Protein AF-A0A7X4DQF6-F1 (afdb_monomer)

Radius of gyration: 28.12 Å; Cα contacts (8 Å, |Δi|>4): 78; chains: 1; bounding box: 49×89×74 Å

Sequence (189 aa):
MTLHSPGHSRGHLVRCWVPDRGKLHDGRAREAFGLPCHFRNAIYMELMAEGGAGTAGIVELVRAWNLPAALCGAIDGLTELAFLQWLMAALATLLLATWFITSSDSGTLVITTMLSIGNDSPPQRFRIVWGLGEAFVAGVLLLAGGLTALQTASIAAALPISVIMLFMTYGLLKSLSEDNACVPAKAAA

Foldseek 3Di:
DDDDDDDDPDDPPPPPPDPDPVCLPPPVVVPPPPDPLQPQFLQNCQCNPPVHRNPLCLVVCVVVVVVLVSVLSRLVSNDVDPVVSVVVSVVVVVVVVVVVVVVLLVVLQVVQCVVVVNDNCRPVVSSVVVSVVVVVVVVVQCVPPRPVSVVVVVVVVVVVVVVVVVVVVVVVVVVVVVVVVPDPPDDDD

Structure (mmCIF, N/CA/C/O backbone):
data_AF-A0A7X4DQF6-F1
#
_entry.id   AF-A0A7X4DQF6-F1
#
loop_
_atom_site.group_PDB
_atom_site.id
_atom_site.type_symbol
_atom_site.label_atom_id
_atom_site.label_alt_id
_atom_site.label_comp_id
_atom_site.label_asym_id
_atom_site.label_entity_id
_atom_site.label_seq_id
_atom_site.pdbx_PDB_ins_code
_atom_site.Cartn_x
_atom_site.Cartn_y
_atom_site.Cartn_z
_atom_site.occupancy
_atom_site.B_iso_or_equiv
_atom_site.auth_seq_id
_atom_site.auth_comp_id
_atom_site.auth_asym_id
_atom_site.auth_atom_id
_atom_site.pdbx_PDB_model_num
ATOM 1 N N . MET A 1 1 ? 28.108 68.262 -7.697 1.00 32.50 1 MET A N 1
ATOM 2 C CA . MET A 1 1 ? 27.427 68.783 -6.492 1.00 32.50 1 MET A CA 1
ATOM 3 C C . MET A 1 1 ? 26.065 68.117 -6.424 1.00 32.50 1 MET A C 1
ATOM 5 O O . MET A 1 1 ? 25.279 68.308 -7.335 1.00 32.50 1 MET A O 1
ATOM 9 N N . THR A 1 2 ? 25.964 67.071 -5.595 1.00 30.48 2 THR A N 1
ATOM 10 C CA . THR A 1 2 ? 25.111 66.980 -4.378 1.00 30.48 2 THR A CA 1
ATOM 11 C C . THR A 1 2 ? 23.737 66.384 -4.704 1.00 30.48 2 THR A C 1
ATOM 13 O O . THR A 1 2 ? 23.108 66.859 -5.631 1.00 30.48 2 THR A O 1
ATOM 16 N N . LEU A 1 3 ? 23.159 65.401 -4.013 1.00 32.78 3 LEU A N 1
ATOM 17 C CA . LEU A 1 3 ? 23.468 64.634 -2.796 1.00 32.78 3 LEU A CA 1
ATOM 18 C C . LEU A 1 3 ? 22.307 63.620 -2.662 1.00 32.78 3 LEU A C 1
ATOM 20 O O . LEU A 1 3 ? 21.173 64.078 -2.712 1.00 32.78 3 LEU A O 1
ATOM 24 N N . HIS A 1 4 ? 22.542 62.320 -2.433 1.00 26.94 4 HIS A N 1
ATOM 25 C CA . HIS A 1 4 ? 21.844 61.544 -1.383 1.00 26.94 4 HIS A CA 1
ATOM 26 C C . HIS A 1 4 ? 22.392 60.107 -1.274 1.00 26.94 4 HIS A C 1
ATOM 28 O O . HIS A 1 4 ? 22.405 59.349 -2.238 1.00 26.94 4 HIS A O 1
ATOM 34 N N . SER A 1 5 ? 22.838 59.760 -0.072 1.00 37.12 5 SER A N 1
ATOM 35 C CA . SER A 1 5 ? 23.128 58.406 0.434 1.00 37.12 5 SER A CA 1
ATOM 36 C C . SER A 1 5 ? 21.897 57.938 1.252 1.00 37.12 5 SER A C 1
ATOM 38 O O . SER A 1 5 ? 20.982 58.741 1.412 1.00 37.12 5 SER A O 1
ATOM 40 N N . PRO A 1 6 ? 21.893 56.819 1.997 1.00 54.12 6 PRO A N 1
ATOM 41 C CA . PRO A 1 6 ? 22.091 55.398 1.688 1.00 54.12 6 PRO A CA 1
ATOM 42 C C . PRO A 1 6 ? 20.805 54.572 1.977 1.00 54.12 6 PRO A C 1
ATOM 44 O O . PRO A 1 6 ? 19.933 55.001 2.727 1.00 54.12 6 PRO A O 1
ATOM 47 N N . GLY A 1 7 ? 20.685 53.345 1.451 1.00 32.50 7 GLY A N 1
ATOM 48 C CA . GLY A 1 7 ? 19.482 52.521 1.658 1.00 32.50 7 GLY A CA 1
ATOM 49 C C . GLY A 1 7 ? 19.709 51.011 1.609 1.00 32.50 7 GLY A C 1
ATOM 50 O O . GLY A 1 7 ? 19.410 50.370 0.613 1.00 32.50 7 GLY A O 1
ATOM 51 N N . HIS A 1 8 ? 20.193 50.465 2.726 1.00 32.69 8 HIS A N 1
ATOM 52 C CA . HIS A 1 8 ? 19.844 49.147 3.279 1.00 32.69 8 HIS A CA 1
ATOM 53 C C . HIS A 1 8 ? 20.051 47.880 2.420 1.00 32.69 8 HIS A C 1
ATOM 55 O O . HIS A 1 8 ? 19.144 47.358 1.773 1.00 32.69 8 HIS A O 1
ATOM 61 N N . SER A 1 9 ? 21.240 47.287 2.560 1.00 39.03 9 SER A N 1
ATOM 62 C CA . SER A 1 9 ? 21.543 45.896 2.200 1.00 39.03 9 SER A CA 1
ATOM 63 C C . SER A 1 9 ? 20.681 44.896 2.985 1.00 39.03 9 SER A C 1
ATOM 65 O O . SER A 1 9 ? 21.056 44.436 4.062 1.00 39.03 9 SER A O 1
ATOM 67 N N . ARG A 1 10 ? 19.544 44.487 2.419 1.00 40.66 10 ARG A N 1
ATOM 68 C CA . ARG A 1 10 ? 18.862 43.224 2.750 1.00 40.66 10 ARG A CA 1
ATOM 69 C C . ARG A 1 10 ? 18.451 42.539 1.449 1.00 40.66 10 ARG A C 1
ATOM 71 O O . ARG A 1 10 ? 17.391 42.818 0.907 1.00 40.66 10 ARG A O 1
ATOM 78 N N . GLY A 1 11 ? 19.306 41.659 0.929 1.00 34.78 11 GLY A N 1
ATOM 79 C CA . GLY A 1 11 ? 18.981 40.901 -0.290 1.00 34.78 11 GLY A CA 1
ATOM 80 C C . GLY A 1 11 ? 20.055 39.960 -0.842 1.00 34.78 11 GLY A C 1
ATOM 81 O O . GLY A 1 11 ? 19.799 39.261 -1.815 1.00 34.78 11 GLY A O 1
ATOM 82 N N . HIS A 1 12 ? 21.242 39.890 -0.234 1.00 32.56 12 HIS A N 1
ATOM 83 C CA . HIS A 1 12 ? 22.373 39.115 -0.768 1.00 32.56 12 HIS A CA 1
ATOM 84 C C . HIS A 1 12 ? 22.390 37.619 -0.404 1.00 32.56 12 HIS A C 1
ATOM 86 O O . HIS A 1 12 ? 23.331 36.927 -0.771 1.00 32.56 12 HIS A O 1
ATOM 92 N N . LEU A 1 13 ? 21.364 37.094 0.274 1.00 32.75 13 LEU A N 1
ATOM 93 C CA . LEU A 1 13 ? 21.322 35.686 0.708 1.00 32.75 13 LEU A CA 1
ATOM 94 C C . LEU A 1 13 ? 20.311 34.811 -0.046 1.00 32.75 13 LEU A C 1
ATOM 96 O O . LEU A 1 13 ? 20.372 33.594 0.062 1.00 32.75 13 LEU A O 1
ATOM 100 N N . VAL A 1 14 ? 19.423 35.395 -0.858 1.00 35.59 14 VAL A N 1
ATOM 101 C CA . VAL A 1 14 ? 18.394 34.625 -1.593 1.00 35.59 14 VAL A CA 1
ATOM 102 C C . VAL A 1 14 ? 18.844 34.259 -3.018 1.00 35.59 14 VAL A C 1
ATOM 104 O O . VAL A 1 14 ? 18.238 33.415 -3.666 1.00 35.59 14 VAL A O 1
ATOM 107 N N . ARG A 1 15 ? 19.952 34.830 -3.517 1.00 33.00 15 ARG A N 1
ATOM 108 C CA . ARG A 1 15 ? 20.484 34.521 -4.862 1.00 33.00 15 ARG A CA 1
ATOM 109 C C . ARG A 1 15 ? 21.466 33.354 -4.928 1.00 33.00 15 ARG A C 1
ATOM 111 O O . ARG A 1 15 ? 21.813 32.950 -6.029 1.00 33.00 15 ARG A O 1
ATOM 118 N N . CYS A 1 16 ? 21.890 32.784 -3.803 1.00 34.00 16 CYS A N 1
ATOM 119 C CA . CYS A 1 16 ? 22.856 31.679 -3.818 1.00 34.00 16 CYS A CA 1
ATOM 120 C C . CYS A 1 16 ? 22.226 30.295 -4.052 1.00 34.00 16 CYS A C 1
ATOM 122 O O . CYS A 1 16 ? 22.962 29.319 -4.137 1.00 34.00 16 CYS A O 1
ATOM 124 N N . TRP A 1 17 ? 20.894 30.191 -4.161 1.00 34.72 17 TRP A N 1
ATOM 125 C CA . TRP A 1 17 ? 20.199 28.903 -4.311 1.00 34.72 17 TRP A CA 1
ATOM 126 C C . TRP A 1 17 ? 19.431 28.739 -5.632 1.00 34.72 17 TRP A C 1
ATOM 128 O O . TRP A 1 17 ? 18.684 27.786 -5.800 1.00 34.72 17 TRP A O 1
ATOM 138 N N . VAL A 1 18 ? 19.608 29.641 -6.600 1.00 41.75 18 VAL A N 1
ATOM 139 C CA . VAL A 1 18 ? 19.097 29.427 -7.963 1.00 41.75 18 VAL A CA 1
ATOM 140 C C . VAL A 1 18 ? 20.298 29.374 -8.901 1.00 41.75 18 VAL A C 1
ATOM 142 O O . VAL A 1 18 ? 20.847 30.425 -9.234 1.00 41.75 18 VAL A O 1
ATOM 145 N N . PRO A 1 19 ? 20.759 28.169 -9.289 1.00 45.03 19 PRO A N 1
ATOM 146 C CA . PRO A 1 19 ? 21.821 28.019 -10.270 1.00 45.03 19 PRO A CA 1
ATOM 147 C C . PRO A 1 19 ? 21.413 28.674 -11.592 1.00 45.03 19 PRO A C 1
ATOM 149 O O . PRO A 1 19 ? 20.310 28.466 -12.099 1.00 45.03 19 PRO A O 1
ATOM 152 N N . ASP A 1 20 ? 22.316 29.479 -12.139 1.00 40.72 20 ASP A N 1
ATOM 153 C CA . ASP A 1 20 ? 22.133 30.193 -13.396 1.00 40.72 20 ASP A CA 1
ATOM 154 C C . ASP A 1 20 ? 22.013 29.190 -14.563 1.00 40.72 20 ASP A C 1
ATOM 156 O O . ASP A 1 20 ? 22.949 28.434 -14.851 1.00 40.72 20 ASP A O 1
ATOM 160 N N . ARG A 1 21 ? 20.844 29.153 -15.225 1.00 50.97 21 ARG A N 1
ATOM 161 C CA . ARG A 1 21 ? 20.481 28.128 -16.231 1.00 50.97 21 ARG A CA 1
ATOM 162 C C . ARG A 1 21 ? 21.421 28.073 -17.440 1.00 50.97 21 ARG A C 1
ATOM 164 O O . ARG A 1 21 ? 21.432 27.069 -18.144 1.00 50.97 21 ARG A O 1
ATOM 171 N N . GLY A 1 22 ? 22.227 29.110 -17.672 1.00 42.03 22 GLY A N 1
ATOM 172 C CA . GLY A 1 22 ? 23.217 29.142 -18.754 1.00 42.03 22 GLY A CA 1
ATOM 173 C C . GLY A 1 22 ? 24.470 28.291 -18.506 1.00 42.03 22 GLY A C 1
ATOM 174 O O . GLY A 1 22 ? 25.206 28.008 -19.446 1.00 42.03 22 GLY A O 1
ATOM 175 N N . LYS A 1 23 ? 24.729 27.862 -17.264 1.00 40.91 23 LYS A N 1
ATOM 176 C CA . LYS A 1 23 ? 25.941 27.105 -16.886 1.00 40.91 23 LYS A CA 1
ATOM 177 C C . LYS A 1 23 ? 25.743 25.581 -16.868 1.00 40.91 23 LYS A C 1
ATOM 179 O O . LYS A 1 23 ? 26.706 24.858 -16.647 1.00 40.91 23 LYS A O 1
ATOM 184 N N . LEU A 1 24 ? 24.522 25.100 -17.122 1.00 47.31 24 LEU A N 1
ATOM 185 C CA . LEU A 1 24 ? 24.155 23.674 -17.099 1.00 47.31 24 LEU A CA 1
ATOM 186 C C . LEU A 1 24 ? 24.576 22.897 -18.361 1.00 47.31 24 LEU A C 1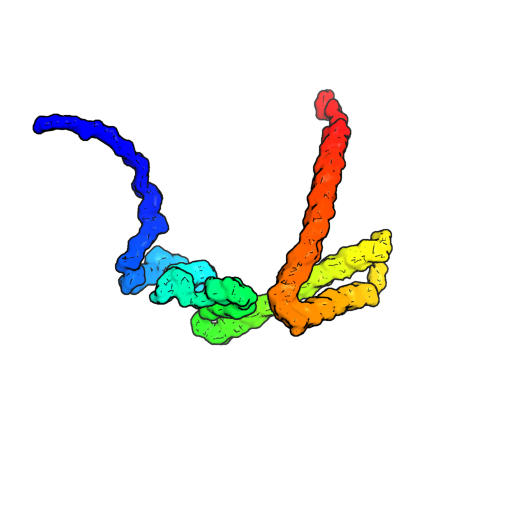
ATOM 188 O O . LEU A 1 24 ? 24.581 21.673 -18.341 1.00 47.31 24 LEU A O 1
ATOM 192 N N . HIS A 1 25 ? 24.949 23.588 -19.443 1.00 44.94 25 HIS A N 1
ATOM 193 C CA . HIS A 1 25 ? 25.403 22.960 -20.693 1.00 44.94 25 HIS A CA 1
ATOM 194 C C . HIS A 1 25 ? 26.904 22.637 -20.726 1.00 44.94 25 HIS A C 1
ATOM 196 O O . HIS A 1 25 ? 27.365 21.967 -21.647 1.00 44.94 25 HIS A O 1
ATOM 202 N N . ASP A 1 26 ? 27.674 23.103 -19.742 1.00 42.81 26 ASP A N 1
ATOM 203 C CA . ASP A 1 26 ? 29.097 22.800 -19.633 1.00 42.81 26 ASP A CA 1
ATOM 204 C C . ASP A 1 26 ? 29.246 21.576 -18.720 1.00 42.81 26 ASP A C 1
ATOM 206 O O . ASP A 1 26 ? 28.895 21.632 -17.539 1.00 42.81 26 ASP A O 1
ATOM 210 N N . GLY A 1 27 ? 29.743 20.455 -19.255 1.00 45.12 27 GLY A N 1
ATOM 211 C CA . GLY A 1 27 ? 29.815 19.137 -18.595 1.00 45.12 27 GLY A CA 1
ATOM 212 C C . GLY A 1 27 ? 30.560 19.083 -17.248 1.00 45.12 27 GLY A C 1
ATOM 213 O O . GLY A 1 27 ? 30.632 18.027 -16.631 1.00 45.12 27 GLY A O 1
ATOM 214 N N . ARG A 1 28 ? 31.061 20.222 -16.757 1.00 45.84 28 ARG A N 1
ATOM 215 C CA . ARG A 1 28 ? 31.671 20.429 -15.437 1.00 45.84 28 ARG A CA 1
ATOM 216 C C . ARG A 1 28 ? 30.668 20.553 -14.284 1.00 45.84 28 ARG A C 1
ATOM 218 O O . ARG A 1 28 ? 31.071 20.449 -13.130 1.00 45.84 28 ARG A O 1
ATOM 225 N N . ALA A 1 29 ? 29.370 20.725 -14.551 1.00 44.31 29 ALA A N 1
ATOM 226 C CA . ALA A 1 29 ? 28.342 20.669 -13.500 1.00 44.31 29 ALA A CA 1
ATOM 227 C C . ALA A 1 29 ? 28.130 19.247 -12.934 1.00 44.31 29 ALA A C 1
ATOM 229 O O . ALA A 1 29 ? 27.553 19.097 -11.858 1.00 44.31 29 ALA A O 1
ATOM 230 N N . ARG A 1 30 ? 28.635 18.213 -13.626 1.00 48.53 30 ARG A N 1
ATOM 231 C CA . ARG A 1 30 ? 28.549 16.804 -13.210 1.00 48.53 30 ARG A CA 1
ATOM 232 C C . ARG A 1 30 ? 29.364 16.487 -11.947 1.00 48.53 30 ARG A C 1
ATOM 234 O O . ARG A 1 30 ? 29.052 15.515 -11.273 1.00 48.53 30 ARG A O 1
ATOM 241 N N . GLU A 1 31 ? 30.347 17.320 -11.591 1.00 45.78 31 GLU A N 1
ATOM 242 C CA . GLU A 1 31 ? 31.262 17.062 -10.462 1.00 45.78 31 GLU A CA 1
ATOM 243 C C . GLU A 1 31 ? 31.020 17.959 -9.234 1.00 45.78 31 GLU A C 1
ATOM 245 O O . GLU A 1 31 ? 3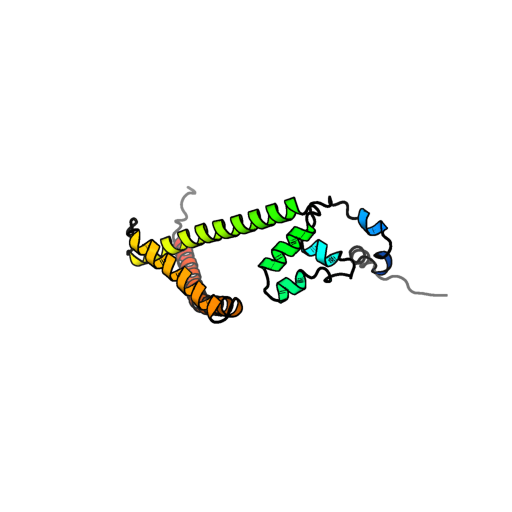1.514 17.673 -8.146 1.00 45.78 31 GLU A O 1
ATOM 250 N N . ALA A 1 32 ? 30.236 19.037 -9.366 1.00 41.91 32 ALA A N 1
ATOM 251 C CA . ALA A 1 32 ? 30.052 20.029 -8.297 1.00 41.91 32 ALA A CA 1
ATOM 252 C C . ALA A 1 32 ? 29.123 19.563 -7.158 1.00 41.91 32 ALA A C 1
ATOM 254 O O . ALA A 1 32 ? 29.116 20.152 -6.078 1.00 41.91 32 ALA A O 1
ATOM 255 N N . PHE A 1 33 ? 28.346 18.503 -7.379 1.00 50.97 33 PHE A N 1
ATOM 256 C CA . PHE A 1 33 ? 27.480 17.902 -6.369 1.00 50.97 33 PHE A CA 1
ATOM 257 C C . PHE A 1 33 ? 28.014 16.503 -6.072 1.00 50.97 33 PHE A C 1
ATOM 259 O O . PHE A 1 33 ? 27.473 15.516 -6.556 1.00 50.97 33 PHE A O 1
ATOM 266 N N . GLY A 1 34 ? 29.127 16.440 -5.336 1.00 43.28 34 GLY A N 1
ATOM 267 C CA . GLY A 1 34 ? 29.850 15.222 -4.947 1.00 43.28 34 GLY A CA 1
ATOM 268 C C . GLY A 1 34 ? 29.074 14.273 -4.025 1.00 43.28 34 GLY A C 1
ATOM 269 O O . GLY A 1 34 ? 29.625 13.766 -3.052 1.00 43.28 34 GLY A O 1
ATOM 270 N N . LEU A 1 35 ? 27.794 14.032 -4.304 1.00 49.69 35 LEU A N 1
ATOM 271 C CA . LEU A 1 35 ? 27.104 12.856 -3.810 1.00 49.69 35 LEU A CA 1
ATOM 272 C C . LEU A 1 35 ? 27.552 11.668 -4.664 1.00 49.69 35 LEU A C 1
ATOM 274 O O . LEU A 1 35 ? 27.496 11.755 -5.894 1.00 49.69 35 LEU A O 1
ATOM 278 N N . PRO A 1 36 ? 28.007 10.566 -4.043 1.00 49.09 36 PRO A N 1
ATOM 279 C CA . PRO A 1 36 ? 28.368 9.370 -4.783 1.00 49.09 36 PRO A CA 1
ATOM 280 C C . PRO A 1 36 ? 27.193 8.974 -5.680 1.00 49.09 36 PRO A C 1
ATOM 282 O O . PRO A 1 36 ? 26.040 8.958 -5.244 1.00 49.09 36 PRO A O 1
ATOM 285 N N . CYS A 1 37 ? 27.500 8.653 -6.936 1.00 52.12 37 CYS A N 1
ATOM 286 C CA . CYS A 1 37 ? 26.575 8.271 -8.009 1.00 52.12 37 CYS A CA 1
ATOM 287 C C . CYS A 1 37 ? 25.525 7.207 -7.618 1.00 52.12 37 CYS A C 1
ATOM 289 O O . CYS A 1 37 ? 24.496 7.095 -8.280 1.00 52.12 37 CYS A O 1
ATOM 291 N N . HIS A 1 38 ? 25.748 6.491 -6.515 1.00 54.50 38 HIS A N 1
ATOM 292 C CA . HIS A 1 38 ? 24.870 5.477 -5.936 1.00 54.50 38 HIS A CA 1
ATOM 293 C C . HIS A 1 38 ? 23.708 6.011 -5.074 1.00 54.50 38 HIS A C 1
ATOM 295 O O . HIS A 1 38 ? 22.799 5.244 -4.774 1.00 54.50 38 HIS A O 1
ATOM 301 N N . PHE A 1 39 ? 23.695 7.290 -4.671 1.00 55.94 39 PHE A N 1
ATOM 302 C CA . PHE A 1 39 ? 22.626 7.869 -3.834 1.00 55.94 39 PHE A CA 1
ATOM 303 C C . PHE A 1 39 ? 21.855 8.984 -4.557 1.00 55.94 39 PHE A C 1
ATOM 305 O O . PHE A 1 39 ? 21.662 10.088 -4.046 1.00 55.94 39 PHE A O 1
ATOM 312 N N . ARG A 1 40 ? 21.427 8.723 -5.794 1.00 66.56 40 ARG A N 1
ATOM 313 C CA . ARG A 1 40 ? 20.536 9.632 -6.526 1.00 66.56 40 ARG A CA 1
ATOM 314 C C . ARG A 1 40 ? 19.082 9.284 -6.213 1.00 66.56 40 ARG A C 1
ATOM 316 O O . ARG A 1 40 ? 18.634 8.187 -6.503 1.00 66.56 40 ARG A O 1
ATOM 323 N N . ASN A 1 41 ? 18.331 10.222 -5.640 1.00 74.25 41 ASN A N 1
ATOM 324 C CA . ASN A 1 41 ? 16.886 10.067 -5.428 1.00 74.25 41 ASN A CA 1
ATOM 325 C C . ASN A 1 41 ? 16.108 10.356 -6.723 1.00 74.25 41 ASN A C 1
ATOM 327 O O . ASN A 1 41 ? 16.582 11.133 -7.547 1.00 74.25 41 ASN A O 1
ATOM 331 N N . ALA A 1 42 ? 14.890 9.823 -6.882 1.00 73.44 42 ALA A N 1
ATOM 332 C CA . ALA A 1 42 ? 14.053 10.055 -8.073 1.00 73.44 42 ALA A CA 1
ATOM 333 C C . ALA A 1 42 ? 13.876 11.554 -8.409 1.00 73.44 42 ALA A C 1
ATOM 335 O O . ALA A 1 42 ? 13.958 11.955 -9.565 1.00 73.44 42 ALA A O 1
ATOM 336 N N . ILE A 1 43 ? 13.757 12.406 -7.383 1.00 77.69 43 ILE A N 1
ATOM 337 C CA . ILE A 1 43 ? 13.704 13.871 -7.532 1.00 77.69 43 ILE A CA 1
ATOM 338 C C . ILE A 1 43 ? 14.997 14.435 -8.145 1.00 77.69 43 ILE A C 1
ATOM 340 O O . ILE A 1 43 ? 14.948 15.350 -8.961 1.00 77.69 43 ILE A O 1
ATOM 344 N N . TYR A 1 44 ? 16.158 13.890 -7.776 1.00 75.69 44 TYR A N 1
ATOM 345 C CA . TYR A 1 44 ? 17.444 14.302 -8.339 1.00 75.69 44 TYR A CA 1
ATOM 346 C C . TYR A 1 44 ? 17.559 13.908 -9.815 1.00 75.69 44 TYR A C 1
ATOM 348 O O . TYR A 1 44 ? 18.076 14.681 -10.616 1.00 75.69 44 TYR A O 1
ATOM 356 N N . MET A 1 45 ? 17.050 12.730 -10.186 1.00 74.25 45 MET A N 1
ATOM 357 C CA . MET A 1 45 ? 17.053 12.263 -11.577 1.00 74.25 45 MET A CA 1
ATOM 358 C C . MET A 1 45 ? 16.195 13.154 -12.472 1.00 74.25 45 MET A C 1
ATOM 360 O O . MET A 1 45 ? 16.601 13.481 -13.580 1.00 74.25 45 MET A O 1
ATOM 364 N N . GLU A 1 46 ? 15.052 13.601 -11.958 1.00 77.50 46 GLU A N 1
ATOM 365 C CA . GLU A 1 46 ? 14.152 14.514 -12.660 1.00 77.50 46 GLU A CA 1
ATOM 366 C C . GLU A 1 46 ? 14.708 15.926 -12.779 1.00 77.50 46 GLU A C 1
ATOM 368 O O . GLU A 1 46 ? 14.574 16.558 -13.822 1.00 77.50 46 GLU A O 1
ATOM 373 N N . LEU A 1 47 ? 15.354 16.433 -11.729 1.00 77.38 47 LEU A N 1
ATOM 374 C CA . LEU A 1 47 ? 15.915 17.781 -11.734 1.00 77.38 47 LEU A CA 1
ATOM 375 C C . LEU A 1 47 ? 17.160 17.896 -12.630 1.00 77.38 47 LEU A C 1
ATOM 377 O O . LEU A 1 47 ? 17.404 18.963 -13.190 1.00 77.38 47 LEU A O 1
ATOM 381 N N . MET A 1 48 ? 17.921 16.806 -12.770 1.00 72.06 48 MET A N 1
ATOM 382 C CA . MET A 1 48 ? 19.203 16.753 -13.487 1.00 72.06 48 MET A CA 1
ATOM 383 C C . MET A 1 48 ? 19.141 15.955 -14.800 1.00 72.06 48 MET A C 1
ATOM 385 O O . MET A 1 48 ? 20.175 15.514 -15.302 1.00 72.06 48 MET A O 1
ATOM 389 N N . ALA A 1 49 ? 17.944 15.742 -15.348 1.00 71.44 49 ALA A N 1
ATOM 390 C CA . ALA A 1 49 ? 17.761 15.054 -16.620 1.00 71.44 49 ALA A CA 1
ATOM 391 C C . ALA A 1 49 ? 18.374 15.853 -17.787 1.00 71.44 49 ALA A C 1
ATOM 393 O O . ALA A 1 49 ? 18.307 17.084 -17.810 1.00 71.44 49 ALA A O 1
ATOM 394 N N . GLU A 1 50 ? 18.942 15.159 -18.780 1.00 62.97 50 GLU A N 1
ATOM 395 C CA . GLU A 1 50 ? 19.647 15.789 -19.913 1.00 62.97 50 GLU A CA 1
ATOM 396 C C . GLU A 1 50 ? 18.738 16.693 -20.771 1.00 62.97 50 GLU A C 1
ATOM 398 O O . GLU A 1 50 ? 19.220 17.641 -21.387 1.00 62.97 50 GLU A O 1
ATOM 403 N N . GLY A 1 51 ? 17.419 16.459 -20.764 1.00 67.12 51 GLY A N 1
ATOM 404 C CA . GLY A 1 51 ? 16.419 17.306 -21.425 1.00 67.12 51 GLY A CA 1
ATOM 405 C C . GLY A 1 51 ? 15.939 18.512 -20.601 1.00 67.12 51 GLY A C 1
ATOM 406 O O . GLY A 1 51 ? 15.101 19.278 -21.077 1.00 67.12 51 GLY A O 1
ATOM 407 N N . GLY A 1 52 ? 16.446 18.702 -19.378 1.00 72.06 52 GLY A N 1
ATOM 408 C CA . GLY A 1 52 ? 16.000 19.721 -18.423 1.00 72.06 52 GLY A CA 1
ATOM 409 C C . GLY A 1 52 ? 15.117 19.164 -17.298 1.00 72.06 52 GLY A C 1
ATOM 410 O O . GLY A 1 52 ? 14.682 18.015 -17.331 1.00 72.06 52 GLY A O 1
ATOM 411 N N . ALA A 1 53 ? 14.850 19.985 -16.279 1.00 69.88 53 ALA A N 1
ATOM 412 C CA . ALA A 1 53 ? 14.088 19.566 -15.102 1.00 69.88 53 ALA A CA 1
ATOM 413 C C . ALA A 1 53 ? 12.685 19.037 -15.473 1.00 69.88 53 ALA A C 1
ATOM 415 O O . ALA A 1 53 ? 11.897 19.758 -16.087 1.00 69.88 53 ALA A O 1
ATOM 416 N N . GLY A 1 54 ? 12.370 17.804 -15.068 1.00 69.00 54 GLY A N 1
ATOM 417 C CA . GLY A 1 54 ? 11.097 17.128 -15.344 1.00 69.00 54 GLY A CA 1
ATOM 418 C C . GLY A 1 54 ? 11.081 16.266 -16.612 1.00 69.00 54 GLY A C 1
ATOM 419 O O . GLY A 1 54 ? 10.009 15.827 -17.023 1.00 69.00 54 GLY A O 1
ATOM 420 N N . THR A 1 55 ? 12.232 16.059 -17.264 1.00 72.00 55 THR A N 1
ATOM 421 C CA . THR A 1 55 ? 12.322 15.284 -18.516 1.00 72.00 55 THR A CA 1
ATOM 422 C C . THR A 1 55 ? 12.752 13.827 -18.336 1.00 72.00 55 THR A C 1
ATOM 424 O O . THR A 1 55 ? 12.828 13.110 -19.332 1.00 72.00 55 THR A O 1
ATOM 427 N N . ALA A 1 56 ? 12.981 13.345 -17.105 1.00 71.25 56 ALA A N 1
ATOM 428 C CA . ALA A 1 56 ? 13.331 11.935 -16.880 1.00 71.25 56 ALA A CA 1
ATOM 429 C C . ALA A 1 56 ? 12.117 10.985 -16.971 1.00 71.25 56 ALA A C 1
ATOM 431 O O . ALA A 1 56 ? 12.293 9.770 -16.983 1.00 71.25 56 ALA A O 1
ATOM 432 N N . GLY A 1 57 ? 10.892 11.516 -17.070 1.00 79.00 57 GLY A N 1
ATOM 433 C CA . GLY A 1 57 ? 9.669 10.749 -17.341 1.00 79.00 57 GLY A CA 1
ATOM 434 C C . GLY A 1 57 ? 9.032 10.068 -16.121 1.00 79.00 57 GLY A C 1
ATOM 435 O O . GLY A 1 57 ? 7.874 9.663 -16.195 1.00 79.00 57 GLY A O 1
ATOM 436 N N . ILE A 1 58 ? 9.708 10.017 -14.972 1.00 84.00 58 ILE A N 1
ATOM 437 C CA . ILE A 1 58 ? 9.185 9.516 -13.689 1.00 84.00 58 ILE A CA 1
ATOM 438 C C . ILE A 1 58 ? 8.021 10.396 -13.212 1.00 84.00 58 ILE A C 1
ATOM 440 O O . ILE A 1 58 ? 6.996 9.872 -12.778 1.00 84.00 58 ILE A O 1
ATOM 444 N N . VAL A 1 59 ? 8.124 11.726 -13.333 1.00 84.62 59 VAL A N 1
ATOM 445 C CA . VAL A 1 59 ? 7.027 12.652 -12.972 1.00 84.62 59 VAL A CA 1
ATOM 446 C C . VAL A 1 59 ? 5.784 12.403 -13.823 1.00 84.62 59 VAL A C 1
ATOM 448 O O . VAL A 1 59 ? 4.669 12.488 -13.309 1.00 84.62 59 VAL A O 1
ATOM 451 N N . GLU A 1 60 ? 5.958 12.066 -15.099 1.00 85.88 60 GLU A N 1
ATOM 452 C CA . GLU A 1 60 ? 4.835 11.765 -15.984 1.00 85.88 60 GLU A CA 1
ATOM 453 C C . GLU A 1 60 ? 4.173 10.437 -15.607 1.00 85.88 60 GLU A C 1
ATOM 455 O O . GLU A 1 60 ? 2.951 10.364 -15.513 1.00 85.88 60 GLU A O 1
ATOM 460 N N . LEU A 1 61 ? 4.965 9.414 -15.269 1.00 86.75 61 LEU A N 1
ATOM 461 C CA . LEU A 1 61 ? 4.443 8.139 -14.764 1.00 86.75 61 LEU A CA 1
ATOM 462 C C . LEU A 1 61 ? 3.671 8.311 -13.449 1.00 86.75 61 LEU A C 1
ATOM 464 O O . LEU A 1 61 ? 2.613 7.705 -13.272 1.00 86.75 61 LEU A O 1
ATOM 468 N N . VAL A 1 62 ? 4.156 9.172 -12.548 1.00 87.44 62 VAL A N 1
ATOM 469 C CA . VAL A 1 62 ? 3.454 9.507 -11.299 1.00 87.44 62 VAL A CA 1
ATOM 470 C C . VAL A 1 62 ? 2.139 10.233 -11.587 1.00 87.44 62 VAL A C 1
ATOM 472 O O . VAL A 1 62 ? 1.113 9.890 -11.001 1.00 87.44 62 VAL A O 1
ATOM 475 N N . ARG A 1 63 ? 2.132 11.199 -12.514 1.00 87.62 63 ARG A N 1
ATOM 476 C CA . ARG A 1 63 ? 0.909 11.909 -12.933 1.00 87.62 63 ARG A CA 1
ATOM 477 C C . ARG A 1 63 ? -0.099 10.988 -13.616 1.00 87.62 63 ARG A C 1
ATOM 479 O O . ARG A 1 63 ? -1.299 11.152 -13.418 1.00 87.62 63 ARG A O 1
ATOM 486 N N . ALA A 1 64 ? 0.385 10.000 -14.360 1.00 87.31 64 ALA A N 1
ATOM 487 C CA . ALA A 1 64 ? -0.420 8.978 -15.018 1.00 87.31 64 ALA A CA 1
ATOM 488 C C . ALA A 1 64 ? -0.893 7.853 -14.073 1.00 87.31 64 ALA A C 1
ATOM 490 O O . ALA A 1 64 ? -1.443 6.860 -14.545 1.00 87.31 64 ALA A O 1
ATOM 491 N N . TRP A 1 65 ? -0.676 7.972 -12.755 1.00 84.94 65 TRP A N 1
ATOM 492 C CA . TRP A 1 65 ? -0.989 6.939 -11.754 1.00 84.94 65 TRP A CA 1
ATOM 493 C C . TRP A 1 65 ? -0.308 5.581 -12.000 1.00 84.94 65 TRP A C 1
ATOM 495 O O . TRP A 1 65 ? -0.704 4.565 -11.430 1.00 84.94 65 TRP A O 1
ATOM 505 N N . ASN A 1 66 ? 0.769 5.540 -12.786 1.00 88.75 66 ASN A N 1
ATOM 506 C CA . ASN A 1 66 ? 1.521 4.319 -13.059 1.00 88.75 66 ASN A CA 1
ATOM 507 C C . ASN A 1 66 ? 2.699 4.164 -12.084 1.00 88.75 66 ASN A C 1
ATOM 509 O O . ASN A 1 66 ? 3.873 4.201 -12.462 1.00 88.75 66 ASN A O 1
ATOM 513 N N . LEU A 1 67 ? 2.369 3.998 -10.801 1.00 89.12 67 LEU A N 1
ATOM 514 C CA . LEU A 1 67 ? 3.348 3.842 -9.720 1.00 89.12 67 LEU A CA 1
ATOM 515 C C . LEU A 1 67 ? 4.304 2.646 -9.909 1.00 89.12 67 LEU A C 1
ATOM 517 O O . LEU A 1 67 ? 5.487 2.818 -9.614 1.00 89.12 67 LEU A O 1
ATOM 521 N N . PRO A 1 68 ? 3.872 1.468 -10.410 1.00 89.06 68 PRO A N 1
ATOM 522 C CA . PRO A 1 68 ? 4.789 0.352 -10.642 1.00 89.06 68 PRO A CA 1
ATOM 523 C C . PRO A 1 68 ? 5.872 0.695 -11.669 1.00 89.06 68 PRO A C 1
ATOM 525 O O . PRO A 1 68 ? 7.050 0.437 -11.431 1.00 89.06 68 PRO A O 1
ATOM 528 N N . ALA A 1 69 ? 5.497 1.340 -12.778 1.00 87.38 69 ALA A N 1
ATOM 529 C CA . ALA A 1 69 ? 6.468 1.786 -13.772 1.00 87.38 69 ALA A CA 1
ATOM 530 C C . ALA A 1 69 ? 7.355 2.918 -13.236 1.00 87.38 69 ALA A C 1
ATOM 532 O O . ALA A 1 69 ? 8.544 2.943 -13.536 1.00 87.38 69 ALA A O 1
ATOM 533 N N . ALA A 1 70 ? 6.811 3.824 -12.415 1.00 89.06 70 ALA A N 1
ATOM 534 C CA . ALA A 1 70 ? 7.597 4.877 -11.774 1.00 89.06 70 ALA A CA 1
ATOM 535 C C . ALA A 1 70 ? 8.657 4.303 -10.816 1.00 89.06 70 ALA A C 1
ATOM 537 O O . ALA A 1 70 ? 9.783 4.796 -10.782 1.00 89.06 70 ALA A O 1
ATOM 538 N N . LEU A 1 71 ? 8.321 3.243 -10.072 1.00 89.25 71 LEU A N 1
ATOM 539 C CA . LEU A 1 71 ? 9.263 2.530 -9.210 1.00 89.25 71 LEU A CA 1
ATOM 540 C C . LEU A 1 71 ? 10.372 1.863 -10.031 1.00 89.25 71 LEU A C 1
ATOM 542 O O . LEU A 1 71 ? 11.545 2.063 -9.726 1.00 89.25 71 LEU A O 1
ATOM 546 N N . CYS A 1 72 ? 10.018 1.116 -11.082 1.00 88.44 72 CYS A N 1
ATOM 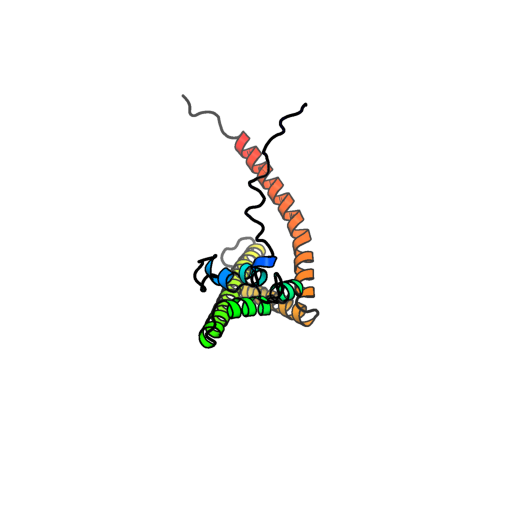547 C CA . CYS A 1 72 ? 11.011 0.486 -11.957 1.00 88.44 72 CYS A CA 1
ATOM 548 C C . CYS A 1 72 ? 11.903 1.529 -12.645 1.00 88.44 72 CYS A C 1
ATOM 550 O O . CYS A 1 72 ? 13.119 1.402 -12.594 1.00 88.44 72 CYS A O 1
ATOM 552 N N . GLY A 1 73 ? 11.329 2.617 -13.168 1.00 85.19 73 GLY A N 1
ATOM 553 C CA . GLY A 1 73 ? 12.099 3.705 -13.777 1.00 85.19 73 GLY A CA 1
ATOM 554 C C . GLY A 1 73 ? 13.036 4.412 -12.789 1.00 85.19 73 GLY A C 1
ATOM 555 O O . GLY A 1 73 ? 14.142 4.809 -13.153 1.00 85.19 73 GLY A O 1
ATOM 556 N N . ALA A 1 74 ? 12.645 4.520 -11.515 1.00 85.06 74 ALA A N 1
ATOM 557 C CA . ALA A 1 74 ? 13.535 5.022 -10.470 1.00 85.06 74 ALA A CA 1
ATOM 558 C C . ALA A 1 74 ? 14.688 4.046 -10.160 1.00 85.06 74 ALA A C 1
ATOM 560 O O . ALA A 1 74 ? 15.806 4.495 -9.902 1.00 85.06 74 ALA A O 1
ATOM 561 N N . ILE A 1 75 ? 14.443 2.731 -10.203 1.00 86.75 75 ILE A N 1
ATOM 562 C CA . ILE A 1 75 ? 15.469 1.690 -10.013 1.00 86.75 75 ILE A CA 1
ATOM 563 C C . ILE A 1 75 ? 16.449 1.662 -11.190 1.00 86.75 75 ILE A C 1
ATOM 565 O O . ILE A 1 75 ? 17.661 1.603 -10.969 1.00 86.75 75 ILE A O 1
ATOM 569 N N . ASP A 1 76 ? 15.949 1.782 -12.418 1.00 83.25 76 ASP A N 1
ATOM 570 C CA . ASP A 1 76 ? 16.775 1.841 -13.628 1.00 83.25 76 ASP A CA 1
ATOM 571 C C . ASP A 1 76 ? 17.751 3.018 -13.570 1.00 83.25 76 ASP A C 1
ATOM 573 O O . ASP A 1 76 ? 18.915 2.902 -13.955 1.00 83.25 76 ASP A O 1
ATOM 577 N N . GLY A 1 77 ? 17.307 4.137 -12.996 1.00 76.19 77 GLY A N 1
ATOM 578 C CA . GLY A 1 77 ? 18.147 5.303 -12.790 1.00 76.19 77 GLY A CA 1
ATOM 579 C C . GLY A 1 77 ? 19.195 5.159 -11.682 1.00 76.19 77 GLY A C 1
ATOM 580 O O . GLY A 1 77 ? 20.100 5.990 -11.644 1.00 76.19 77 GLY A O 1
ATOM 581 N N . LEU A 1 78 ? 19.115 4.170 -10.782 1.00 77.06 78 LEU A N 1
ATOM 582 C CA . LEU A 1 78 ? 20.059 3.988 -9.663 1.00 77.06 78 LEU A CA 1
ATOM 583 C C . LEU A 1 78 ? 21.313 3.196 -10.051 1.00 77.06 78 LEU A C 1
ATOM 585 O O . LEU A 1 78 ? 22.380 3.420 -9.476 1.00 77.06 78 LEU A O 1
ATOM 589 N N . THR A 1 79 ? 21.198 2.254 -10.988 1.00 74.56 79 THR A N 1
ATOM 590 C CA . THR A 1 79 ? 22.295 1.342 -11.338 1.00 74.56 79 THR A CA 1
ATOM 591 C C . THR A 1 79 ? 22.328 1.099 -12.839 1.00 74.56 79 THR A C 1
ATOM 593 O O . THR A 1 79 ? 21.287 0.817 -13.415 1.00 74.56 79 THR A O 1
ATOM 596 N N . GLU A 1 80 ? 23.508 1.128 -13.459 1.00 73.75 80 GLU A N 1
ATOM 597 C CA . GLU A 1 80 ? 23.671 0.859 -14.901 1.00 73.75 80 GLU A CA 1
ATOM 598 C C . GLU A 1 80 ? 23.795 -0.644 -15.228 1.00 73.75 80 GLU A C 1
ATOM 600 O O . GLU A 1 80 ? 23.805 -1.045 -16.390 1.00 73.75 80 GLU A O 1
ATOM 605 N N . LEU A 1 81 ? 23.900 -1.504 -14.206 1.00 82.94 81 LEU A N 1
ATOM 606 C CA . LEU A 1 81 ? 24.050 -2.947 -14.381 1.00 82.94 81 LEU A CA 1
ATOM 607 C C . LEU A 1 81 ? 22.679 -3.625 -14.489 1.00 82.94 81 LEU A C 1
ATOM 609 O O . LEU A 1 81 ? 21.961 -3.732 -13.495 1.00 82.94 81 LEU A O 1
ATOM 613 N N . ALA A 1 82 ? 22.380 -4.197 -15.658 1.00 82.50 82 ALA A N 1
ATOM 614 C CA . ALA A 1 82 ? 21.103 -4.863 -15.949 1.00 82.50 82 ALA A CA 1
ATOM 615 C C . ALA A 1 82 ? 20.707 -5.961 -14.939 1.00 82.50 82 ALA A C 1
ATOM 617 O O . ALA A 1 82 ? 19.548 -6.071 -14.544 1.00 82.50 82 ALA A O 1
ATOM 618 N N . PHE A 1 83 ? 21.671 -6.762 -14.471 1.00 87.12 83 PHE A N 1
ATOM 619 C CA . PHE A 1 83 ? 21.402 -7.798 -13.467 1.00 87.12 83 PHE A CA 1
ATOM 620 C C . PHE A 1 83 ? 20.991 -7.207 -12.108 1.00 87.12 83 PHE A C 1
ATOM 622 O O . PHE A 1 83 ? 20.099 -7.730 -11.440 1.00 87.12 83 PHE A O 1
ATOM 629 N N . LEU A 1 84 ? 21.626 -6.104 -11.703 1.00 84.88 84 LEU A N 1
ATOM 630 C CA . LEU A 1 84 ? 21.358 -5.464 -10.420 1.00 84.88 84 LEU A CA 1
ATOM 631 C C . LEU A 1 84 ? 20.003 -4.742 -10.430 1.00 84.88 84 LEU A C 1
ATOM 633 O O . LEU A 1 84 ? 19.287 -4.810 -9.434 1.00 84.88 84 LEU A O 1
ATOM 637 N N . GLN A 1 85 ? 19.620 -4.138 -11.561 1.00 86.38 85 GLN A N 1
ATOM 638 C CA . GLN A 1 85 ? 18.292 -3.543 -11.768 1.00 86.38 85 GLN A CA 1
ATOM 639 C C . GLN A 1 85 ? 17.183 -4.578 -11.549 1.00 86.38 85 GLN A C 1
ATOM 641 O O . GLN A 1 85 ? 16.277 -4.361 -10.743 1.00 86.38 85 GLN A O 1
ATOM 646 N N . TRP A 1 86 ? 17.295 -5.742 -12.198 1.00 88.38 86 TRP A N 1
ATOM 647 C CA . TRP A 1 86 ? 16.310 -6.816 -12.055 1.00 88.38 86 TRP A CA 1
ATOM 648 C C . TRP A 1 86 ? 16.233 -7.338 -10.617 1.00 88.38 86 TRP A C 1
ATOM 650 O O . TRP A 1 86 ? 15.138 -7.511 -10.082 1.00 88.38 86 TRP A O 1
ATOM 660 N N . LEU A 1 87 ? 17.384 -7.528 -9.961 1.00 92.00 87 LEU A N 1
ATOM 661 C CA . LEU A 1 87 ? 17.435 -7.965 -8.566 1.00 92.00 87 LEU A CA 1
ATOM 662 C C . LEU A 1 87 ? 16.762 -6.953 -7.626 1.00 92.00 87 LEU A C 1
ATOM 664 O O . LEU A 1 87 ? 15.987 -7.350 -6.757 1.00 92.00 87 LEU A O 1
ATOM 668 N N . MET A 1 88 ? 17.023 -5.657 -7.808 1.00 89.88 88 MET A N 1
ATOM 669 C CA . MET A 1 88 ? 16.421 -4.595 -6.998 1.00 89.88 88 MET A CA 1
ATOM 670 C C . MET A 1 88 ? 14.914 -4.469 -7.242 1.00 89.88 88 MET A C 1
ATOM 672 O O . MET A 1 88 ? 14.159 -4.335 -6.280 1.00 89.88 88 MET A O 1
ATOM 676 N N . ALA A 1 89 ? 14.454 -4.573 -8.491 1.00 90.88 89 ALA A N 1
ATOM 677 C CA . ALA A 1 89 ? 13.028 -4.566 -8.823 1.00 90.88 89 ALA A CA 1
ATOM 678 C C . ALA A 1 89 ? 12.294 -5.786 -8.240 1.00 90.88 89 ALA A C 1
ATOM 680 O O . ALA A 1 89 ? 11.204 -5.651 -7.674 1.00 90.88 89 ALA A O 1
ATOM 681 N N . ALA A 1 90 ? 12.910 -6.970 -8.310 1.00 92.62 90 ALA A N 1
ATOM 682 C CA . ALA A 1 90 ? 12.380 -8.187 -7.702 1.00 92.62 90 ALA A CA 1
ATOM 683 C C . ALA A 1 90 ? 12.318 -8.073 -6.170 1.00 92.62 90 ALA A C 1
ATOM 685 O O . ALA A 1 90 ? 11.290 -8.389 -5.568 1.00 92.62 90 ALA A O 1
ATOM 686 N N . LEU A 1 91 ? 13.380 -7.561 -5.542 1.00 94.38 91 LEU A N 1
ATOM 687 C CA . LEU A 1 91 ? 13.435 -7.342 -4.097 1.00 94.38 91 LEU A CA 1
ATOM 688 C C . LEU A 1 91 ? 12.382 -6.320 -3.644 1.00 94.38 91 LEU A C 1
ATOM 690 O O . LEU A 1 91 ? 11.662 -6.576 -2.682 1.00 94.38 91 LEU A O 1
ATOM 694 N N . ALA A 1 92 ? 12.245 -5.198 -4.353 1.00 93.06 92 ALA A N 1
ATOM 695 C CA . ALA A 1 92 ? 11.233 -4.186 -4.064 1.00 93.06 92 ALA A CA 1
ATOM 696 C C . ALA A 1 92 ? 9.816 -4.768 -4.168 1.00 93.06 92 ALA A C 1
ATOM 698 O O . ALA A 1 92 ? 9.003 -4.581 -3.265 1.00 93.06 92 ALA A O 1
ATOM 699 N N . THR A 1 93 ? 9.541 -5.544 -5.220 1.00 93.50 93 THR A N 1
ATOM 700 C CA . THR A 1 93 ? 8.249 -6.225 -5.396 1.00 93.50 93 THR A CA 1
ATOM 701 C C . THR A 1 93 ? 7.969 -7.206 -4.255 1.00 93.50 93 THR A C 1
ATOM 703 O O . THR A 1 93 ? 6.858 -7.232 -3.728 1.00 93.50 93 THR A O 1
ATOM 706 N N . LEU A 1 94 ? 8.974 -7.972 -3.817 1.00 95.62 94 LEU A N 1
ATOM 707 C CA . LEU A 1 94 ? 8.852 -8.894 -2.685 1.00 95.62 94 LEU A CA 1
ATOM 708 C C . LEU A 1 94 ? 8.587 -8.157 -1.365 1.00 95.62 94 LEU A C 1
ATOM 710 O O . LEU A 1 94 ? 7.759 -8.608 -0.568 1.00 95.62 94 LEU A O 1
ATOM 714 N N . LEU A 1 95 ? 9.242 -7.014 -1.138 1.00 94.69 95 LEU A N 1
ATOM 715 C CA . LEU A 1 95 ? 8.979 -6.160 0.024 1.00 94.69 95 LEU A CA 1
ATOM 716 C C . LEU A 1 95 ? 7.542 -5.631 0.015 1.00 94.69 95 LEU A C 1
ATOM 718 O O . LEU A 1 95 ? 6.864 -5.724 1.037 1.00 94.69 95 LEU A O 1
ATOM 722 N N . LEU A 1 96 ? 7.064 -5.126 -1.127 1.00 94.12 96 LEU A N 1
ATOM 723 C CA . LEU A 1 96 ? 5.682 -4.658 -1.278 1.00 94.12 96 LEU A CA 1
ATOM 724 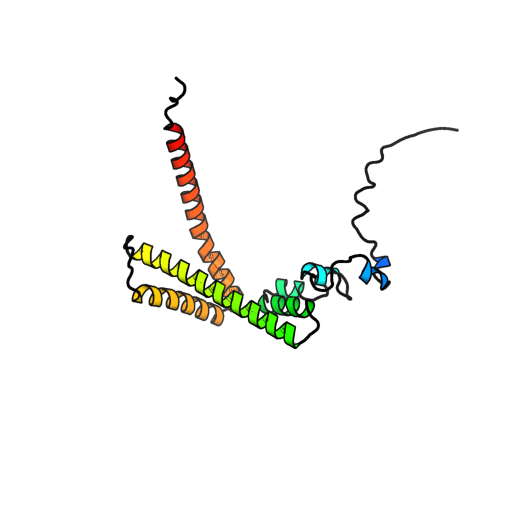C C . LEU A 1 96 ? 4.681 -5.791 -1.026 1.00 94.12 96 LEU A C 1
ATOM 726 O O . LEU A 1 96 ? 3.712 -5.599 -0.293 1.00 94.12 96 LEU A O 1
ATOM 730 N N . ALA A 1 97 ? 4.931 -6.977 -1.586 1.00 94.06 97 ALA A N 1
ATOM 731 C CA . ALA A 1 97 ? 4.078 -8.144 -1.393 1.00 94.06 97 ALA A CA 1
ATOM 732 C C . ALA A 1 97 ? 4.027 -8.575 0.082 1.00 94.06 97 ALA A C 1
ATOM 734 O O . ALA A 1 97 ? 2.947 -8.800 0.623 1.00 94.06 97 ALA A O 1
ATOM 735 N N . THR A 1 98 ? 5.175 -8.638 0.758 1.00 94.88 98 THR A N 1
ATOM 736 C CA . THR A 1 98 ? 5.239 -9.032 2.176 1.00 94.88 98 THR A CA 1
ATOM 737 C C . THR A 1 98 ? 4.577 -7.991 3.075 1.00 94.88 98 THR A C 1
ATOM 739 O O . THR A 1 98 ? 3.832 -8.345 3.986 1.00 94.88 98 THR A O 1
ATOM 742 N N . TRP A 1 99 ? 4.801 -6.703 2.807 1.00 94.25 99 TRP A N 1
ATOM 743 C CA . TRP A 1 99 ? 4.142 -5.617 3.529 1.00 94.25 99 TRP A CA 1
ATOM 744 C C . TRP A 1 99 ? 2.619 -5.672 3.363 1.00 94.25 99 TRP A C 1
ATOM 746 O O . TRP A 1 99 ? 1.891 -5.546 4.346 1.00 94.25 99 TRP A O 1
ATOM 756 N N . PHE A 1 100 ? 2.138 -5.944 2.147 1.00 91.62 100 PHE A N 1
ATOM 757 C CA . PHE A 1 100 ? 0.716 -6.123 1.869 1.00 91.62 100 PHE A CA 1
ATOM 758 C C . PHE A 1 100 ? 0.120 -7.314 2.638 1.00 91.62 100 PHE A C 1
ATOM 760 O O . PHE A 1 100 ? -0.924 -7.164 3.272 1.00 91.62 100 PHE A O 1
ATOM 767 N N . ILE A 1 101 ? 0.800 -8.468 2.646 1.00 91.38 101 ILE A N 1
ATOM 768 C CA . ILE A 1 101 ? 0.355 -9.671 3.372 1.00 91.38 101 ILE A CA 1
ATOM 769 C C . ILE A 1 101 ? 0.262 -9.398 4.879 1.00 91.38 101 ILE A C 1
ATOM 771 O O . ILE A 1 101 ? -0.774 -9.661 5.484 1.00 91.38 101 ILE A O 1
ATOM 775 N N . THR A 1 102 ? 1.305 -8.822 5.479 1.00 94.31 102 THR A N 1
ATOM 776 C CA . THR A 1 102 ? 1.324 -8.508 6.918 1.00 94.31 102 THR A CA 1
ATOM 777 C C . THR A 1 102 ? 0.270 -7.459 7.283 1.00 94.31 102 THR A C 1
ATOM 779 O O . THR A 1 102 ? -0.390 -7.571 8.317 1.00 94.31 102 THR A O 1
ATOM 782 N N . SER A 1 103 ? 0.064 -6.453 6.425 1.00 93.38 103 SER A N 1
ATOM 783 C CA . SER A 1 103 ? -0.978 -5.442 6.629 1.00 93.38 103 SER A CA 1
ATOM 784 C C . SER A 1 103 ? -2.378 -6.059 6.575 1.00 93.38 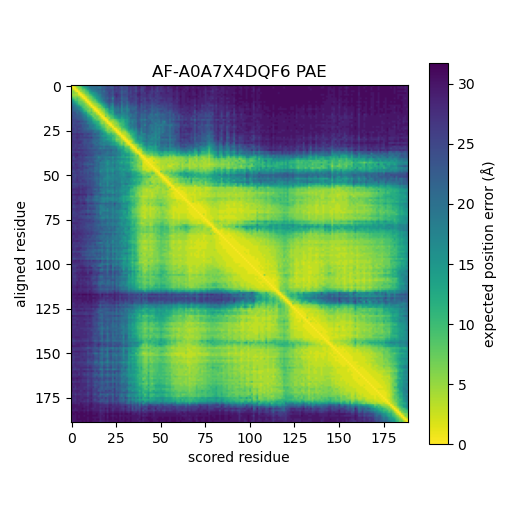103 SER A C 1
ATOM 786 O O . SER A 1 103 ? -3.205 -5.751 7.433 1.00 93.38 103 SER A O 1
ATOM 788 N N . SER A 1 104 ? -2.650 -6.936 5.606 1.00 91.31 104 SER A N 1
ATOM 789 C CA . SER A 1 104 ? -3.952 -7.606 5.481 1.00 91.31 104 SER A CA 1
ATOM 790 C C . SER A 1 104 ? -4.217 -8.568 6.647 1.00 91.31 104 SER A C 1
ATOM 792 O O . SER A 1 104 ? -5.316 -8.563 7.204 1.00 91.31 104 SER A O 1
ATOM 794 N N . ASP A 1 105 ? -3.207 -9.313 7.111 1.00 89.25 105 ASP A N 1
ATOM 795 C CA . ASP A 1 105 ? -3.341 -10.196 8.281 1.00 89.25 105 ASP A CA 1
ATOM 796 C C . ASP A 1 105 ? -3.770 -9.415 9.537 1.00 89.25 105 ASP A C 1
ATOM 798 O O . ASP A 1 105 ? -4.749 -9.770 10.199 1.00 89.25 105 ASP A O 1
ATOM 802 N N . SER A 1 106 ? -3.137 -8.266 9.801 1.00 91.94 106 SER A N 1
ATOM 803 C CA . SER A 1 106 ? -3.518 -7.409 10.930 1.00 91.94 106 SER A CA 1
ATOM 804 C C . SER A 1 106 ? -4.948 -6.850 10.822 1.00 91.94 106 SER A C 1
ATOM 806 O O . SER A 1 106 ? -5.654 -6.763 11.828 1.00 91.94 106 SER A O 1
ATOM 808 N N . GLY A 1 107 ? -5.411 -6.526 9.608 1.00 87.69 107 GLY A N 1
ATOM 809 C CA . GLY A 1 107 ? -6.767 -6.024 9.365 1.00 87.69 107 GLY A CA 1
ATOM 810 C C . GLY A 1 107 ? -7.837 -7.090 9.600 1.00 87.69 107 GLY A C 1
ATOM 811 O O . GLY A 1 107 ? -8.794 -6.870 10.349 1.00 87.69 107 GLY A O 1
ATOM 812 N N . THR A 1 108 ? -7.638 -8.283 9.036 1.00 89.06 108 THR A N 1
ATOM 813 C CA . THR A 1 108 ? -8.567 -9.411 9.220 1.00 89.06 108 THR A CA 1
ATOM 814 C C . THR A 1 108 ? -8.648 -9.856 10.683 1.00 89.06 108 THR A C 1
ATOM 816 O O . THR A 1 108 ? -9.722 -10.246 11.157 1.00 89.06 108 THR A O 1
ATOM 819 N N . LEU A 1 109 ? -7.556 -9.736 11.447 1.00 86.81 109 LEU A N 1
ATOM 820 C CA . LEU A 1 109 ? -7.570 -9.977 12.888 1.00 86.81 109 LEU A CA 1
ATOM 821 C C . LEU A 1 109 ? -8.532 -9.023 13.613 1.00 86.81 109 LEU A C 1
ATOM 823 O O . LEU A 1 109 ? -9.379 -9.494 14.368 1.00 86.81 109 LEU A O 1
ATOM 827 N N . VAL A 1 110 ? -8.457 -7.714 13.355 1.00 87.88 110 VAL A N 1
ATOM 828 C CA . VAL A 1 110 ? -9.332 -6.713 13.998 1.00 87.88 110 VAL A CA 1
ATOM 829 C C . VAL A 1 110 ? -10.805 -6.928 13.634 1.00 87.88 110 VAL A C 1
ATOM 831 O O . VAL A 1 110 ? -11.677 -6.869 14.501 1.00 87.88 110 VAL A O 1
ATOM 834 N N . ILE A 1 111 ? -11.103 -7.232 12.369 1.00 87.12 111 ILE A N 1
ATOM 835 C CA . ILE A 1 111 ? -12.483 -7.506 11.933 1.00 87.12 111 ILE A CA 1
ATOM 836 C C . ILE A 1 111 ? -13.026 -8.757 12.637 1.00 87.12 111 ILE A C 1
ATOM 838 O O . ILE A 1 111 ? -14.157 -8.769 13.129 1.00 87.12 111 ILE A O 1
ATOM 842 N N . THR A 1 112 ? -12.219 -9.817 12.730 1.00 84.19 112 THR A N 1
ATOM 843 C CA . THR A 1 112 ? -12.660 -11.071 13.360 1.00 84.19 112 THR A CA 1
ATOM 844 C C . THR A 1 112 ? -12.828 -10.968 14.874 1.00 84.19 112 THR A C 1
ATOM 846 O O . THR A 1 112 ? -13.726 -11.623 15.413 1.00 84.19 112 THR A O 1
ATOM 849 N N . THR A 1 113 ? -12.050 -10.131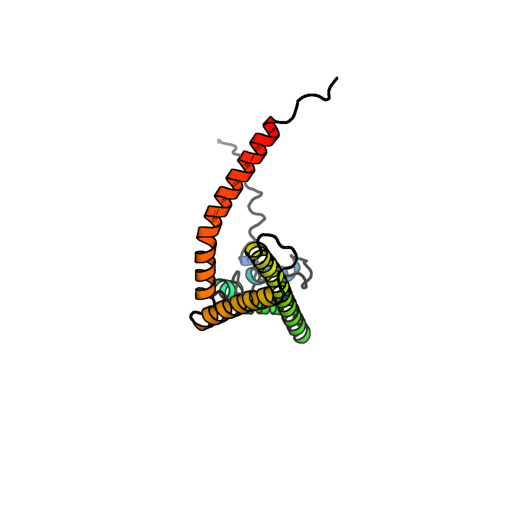 15.565 1.00 83.38 113 THR A N 1
ATOM 850 C CA . THR A 1 113 ? -12.259 -9.867 16.997 1.00 83.38 113 THR A CA 1
ATOM 851 C C . THR A 1 113 ? -13.500 -9.011 17.255 1.00 83.38 113 THR A C 1
ATOM 853 O O . THR A 1 113 ? -14.254 -9.323 18.182 1.00 83.38 113 THR A O 1
ATOM 856 N N . MET A 1 114 ? -13.793 -8.016 16.404 1.00 84.62 114 MET A N 1
ATOM 857 C CA . MET A 1 114 ? -15.043 -7.239 16.477 1.00 84.62 114 MET A CA 1
ATOM 858 C C . MET A 1 114 ? -16.283 -8.128 16.308 1.00 84.62 114 MET A C 1
ATOM 860 O O . MET A 1 114 ? -17.241 -8.009 17.070 1.00 84.62 114 MET A O 1
ATOM 864 N N . LEU A 1 115 ? -16.255 -9.064 15.353 1.00 81.44 115 LEU A N 1
ATOM 865 C CA . LEU A 1 115 ? -17.368 -9.989 15.098 1.00 81.44 115 LEU A CA 1
ATOM 866 C C . LEU A 1 115 ? -17.543 -11.059 16.184 1.00 81.44 115 LEU A C 1
ATOM 868 O O . LEU A 1 115 ? -18.626 -11.625 16.316 1.00 81.44 115 LEU A O 1
ATOM 872 N N . SER A 1 116 ? -16.500 -11.327 16.970 1.00 78.06 116 SER A N 1
ATOM 873 C CA . SER A 1 116 ? -16.521 -12.344 18.028 1.00 78.06 116 SER A CA 1
ATOM 874 C C . SER A 1 116 ? -16.810 -11.765 19.420 1.00 78.06 116 SER A C 1
ATOM 876 O O . SER A 1 116 ? -16.598 -12.464 20.408 1.00 78.06 116 SER A O 1
ATOM 878 N N . ILE A 1 117 ? -17.267 -10.503 19.513 1.00 71.00 117 ILE A N 1
ATOM 879 C CA . ILE A 1 117 ? -17.574 -9.787 20.774 1.00 71.00 117 ILE A CA 1
ATOM 880 C C . ILE A 1 117 ? -16.394 -9.890 21.770 1.00 71.00 117 ILE A C 1
ATOM 882 O O . ILE A 1 117 ? -16.568 -10.093 22.966 1.00 71.00 117 ILE A O 1
ATOM 886 N N . GLY A 1 118 ? -15.158 -9.798 21.268 1.00 64.06 118 GLY A N 1
ATOM 887 C CA . GLY A 1 118 ? -13.960 -9.856 22.112 1.00 64.06 118 GLY A CA 1
ATOM 888 C C . GLY A 1 118 ? -13.526 -11.255 22.565 1.00 64.06 118 GLY A C 1
ATOM 889 O O . GLY A 1 118 ? -12.742 -11.361 23.500 1.00 64.06 118 GLY A O 1
ATOM 890 N N . ASN A 1 119 ? -13.986 -12.339 21.929 1.00 65.94 119 ASN A N 1
ATOM 891 C CA . ASN A 1 119 ? -13.337 -13.641 22.113 1.00 65.94 119 ASN A CA 1
ATOM 892 C C . ASN A 1 119 ? -11.960 -13.642 21.422 1.00 65.94 119 ASN A C 1
ATOM 894 O O . ASN A 1 119 ? -11.879 -13.522 20.198 1.00 65.94 119 ASN A O 1
ATOM 898 N N . ASP A 1 120 ? -10.894 -13.821 22.206 1.00 59.53 120 ASP A N 1
ATOM 899 C CA . ASP A 1 120 ? -9.490 -13.811 21.761 1.00 59.53 120 ASP A CA 1
ATOM 900 C C . ASP A 1 120 ? -9.125 -14.950 20.787 1.00 59.53 120 ASP A C 1
ATOM 902 O O . ASP A 1 120 ? -8.070 -14.922 20.148 1.00 59.53 120 ASP A O 1
ATOM 906 N N . SER A 1 121 ? -10.000 -15.948 20.621 1.00 59.09 121 SER A N 1
ATOM 907 C CA . SER A 1 121 ? -9.783 -17.115 19.754 1.00 59.09 121 SER A CA 1
ATOM 908 C C . SER A 1 121 ? -10.834 -17.246 18.635 1.00 59.09 121 SER A C 1
ATOM 910 O O . SER A 1 121 ? -11.571 -18.234 18.577 1.00 59.09 121 SER A O 1
ATOM 912 N N . PRO A 1 122 ? -10.932 -16.275 17.703 1.00 63.00 122 PRO A N 1
ATOM 913 C CA . PRO A 1 122 ? -11.865 -16.378 16.590 1.00 63.00 122 PRO A CA 1
ATOM 914 C C . PRO A 1 122 ? -11.494 -17.580 15.695 1.00 63.00 122 PRO A C 1
ATOM 916 O O . PRO A 1 122 ? -10.316 -17.764 15.365 1.00 63.00 122 PRO A O 1
ATOM 919 N N . PRO A 1 123 ? -12.468 -18.407 15.267 1.00 69.12 123 PRO A N 1
ATOM 920 C CA . PRO A 1 123 ? -12.204 -19.579 14.438 1.00 69.12 123 PRO A CA 1
ATOM 921 C C . PRO A 1 123 ? -11.444 -19.212 13.158 1.00 69.12 123 PRO A C 1
ATOM 923 O O . PRO A 1 123 ? -11.871 -18.336 12.405 1.00 69.12 123 PRO A O 1
ATOM 926 N N . GLN A 1 124 ? -10.358 -19.935 12.859 1.00 71.44 124 GLN A N 1
ATOM 927 C CA . GLN A 1 124 ? -9.492 -19.687 11.690 1.00 71.44 124 GLN A CA 1
ATOM 928 C C . GLN A 1 124 ? -10.254 -19.637 10.353 1.00 71.44 124 GLN A C 1
ATOM 930 O O . GLN A 1 124 ? -9.853 -18.939 9.427 1.00 71.44 124 GLN A O 1
ATOM 935 N N . ARG A 1 125 ? -11.398 -20.328 10.267 1.00 74.81 125 ARG A N 1
ATOM 936 C CA . ARG A 1 125 ? -12.283 -20.320 9.093 1.00 74.81 125 ARG A CA 1
ATOM 937 C C . ARG A 1 125 ? -12.835 -18.927 8.785 1.00 74.81 125 ARG A C 1
ATOM 939 O O . ARG A 1 125 ? -12.915 -18.565 7.618 1.00 74.81 125 ARG A O 1
ATOM 946 N N . PHE A 1 126 ? -13.168 -18.134 9.805 1.00 76.69 126 PHE A N 1
ATOM 947 C CA . PHE A 1 126 ? -13.672 -16.774 9.600 1.00 76.69 126 PHE A CA 1
ATOM 948 C C . PHE A 1 126 ? -12.580 -15.839 9.083 1.00 76.69 126 PHE A C 1
ATOM 950 O O . PHE A 1 126 ? -12.853 -15.037 8.197 1.00 76.69 126 PHE A O 1
ATOM 957 N N . ARG A 1 127 ? -11.336 -15.991 9.554 1.00 78.69 127 ARG A N 1
ATOM 958 C CA . ARG A 1 127 ? -10.194 -15.206 9.053 1.00 78.69 127 ARG A CA 1
ATOM 959 C C . ARG A 1 127 ? -9.961 -15.435 7.560 1.00 78.69 127 ARG A C 1
ATOM 961 O O . ARG A 1 127 ? -9.823 -14.476 6.813 1.00 78.69 127 ARG A O 1
ATOM 968 N N . ILE A 1 128 ? -10.001 -16.695 7.117 1.00 82.81 128 ILE A N 1
ATOM 969 C CA . ILE A 1 128 ? -9.811 -17.047 5.700 1.00 82.81 128 ILE A CA 1
ATOM 970 C C . ILE A 1 128 ? -10.953 -16.500 4.834 1.00 82.81 128 ILE A C 1
ATOM 972 O O . ILE A 1 128 ? -10.693 -15.967 3.760 1.00 82.81 128 ILE A O 1
ATOM 976 N N . VAL A 1 129 ? -12.208 -16.596 5.293 1.00 86.88 129 VAL A N 1
ATOM 977 C CA . VAL A 1 129 ? -13.367 -16.071 4.548 1.00 86.88 129 VAL A CA 1
ATOM 978 C C . VAL A 1 129 ? -13.283 -14.553 4.384 1.00 86.88 129 VAL A C 1
ATOM 980 O O . VAL A 1 129 ? -13.498 -14.057 3.280 1.00 86.88 129 VAL A O 1
ATOM 983 N N . TRP A 1 130 ? -12.934 -13.819 5.444 1.00 84.75 130 TRP A N 1
ATOM 984 C CA . TRP A 1 130 ? -12.801 -12.362 5.379 1.00 84.75 130 TRP A CA 1
ATOM 985 C C . TRP A 1 130 ? -11.596 -11.921 4.542 1.00 84.75 130 TRP A C 1
ATOM 987 O O . TRP A 1 130 ? -11.757 -11.061 3.680 1.00 84.75 130 TRP A O 1
ATOM 997 N N . GLY A 1 131 ? -10.436 -12.569 4.694 1.00 85.75 131 GLY A N 1
ATOM 998 C CA . GLY A 1 131 ? -9.255 -12.269 3.877 1.00 85.75 131 GLY A CA 1
ATOM 999 C C . GLY A 1 131 ? -9.457 -12.568 2.386 1.00 85.75 131 GLY A C 1
ATOM 1000 O O . GLY A 1 131 ? -9.101 -11.757 1.531 1.00 85.75 131 GLY A O 1
ATOM 1001 N N . LEU A 1 132 ? -10.096 -13.694 2.043 1.00 88.19 132 LEU A N 1
ATOM 1002 C CA . LEU A 1 132 ? -10.460 -13.986 0.650 1.00 88.19 132 LEU A CA 1
ATOM 1003 C C . LEU A 1 132 ? -11.533 -13.030 0.123 1.00 88.19 132 LEU A C 1
ATOM 1005 O O . LEU A 1 132 ? -11.494 -12.676 -1.053 1.00 88.19 132 LEU A O 1
ATOM 1009 N N . GLY A 1 133 ? -12.466 -12.594 0.972 1.00 90.19 133 GLY A N 1
ATOM 1010 C CA . GLY A 1 133 ? -13.462 -11.583 0.625 1.00 90.19 133 GLY A CA 1
ATOM 1011 C C . GLY A 1 133 ? -12.823 -10.250 0.230 1.00 90.19 133 GLY A C 1
ATOM 1012 O O . GLY A 1 133 ? -13.180 -9.688 -0.804 1.00 90.19 133 GLY A O 1
ATOM 1013 N N . GLU A 1 134 ? -11.832 -9.782 0.992 1.00 89.38 134 GLU A N 1
ATOM 1014 C CA . GLU A 1 134 ? -11.063 -8.569 0.675 1.00 89.38 134 GLU A CA 1
ATOM 1015 C C . GLU A 1 134 ? -10.324 -8.695 -0.665 1.00 89.38 134 GLU A C 1
ATOM 1017 O O . GLU A 1 134 ? -10.449 -7.823 -1.531 1.00 89.38 134 GLU A O 1
ATOM 1022 N N . ALA A 1 135 ? -9.616 -9.809 -0.879 1.00 90.19 135 ALA A N 1
ATOM 1023 C CA . ALA A 1 135 ? -8.914 -10.074 -2.135 1.00 90.19 135 ALA A CA 1
ATOM 1024 C C . ALA A 1 135 ? -9.877 -10.177 -3.332 1.00 90.19 135 ALA A C 1
ATOM 1026 O O . ALA A 1 135 ? -9.577 -9.681 -4.421 1.00 90.19 135 ALA A O 1
ATOM 1027 N N . PHE A 1 136 ? -11.052 -10.779 -3.132 1.00 93.69 136 PHE A N 1
ATOM 1028 C CA . PHE A 1 136 ? -12.081 -10.902 -4.160 1.00 93.69 136 PHE A CA 1
ATOM 1029 C C . PHE A 1 136 ? -12.644 -9.537 -4.564 1.00 93.69 136 PHE A C 1
ATOM 1031 O O . PHE A 1 136 ? -12.695 -9.224 -5.753 1.00 93.69 136 PHE A O 1
ATOM 1038 N N . VAL A 1 137 ? -13.009 -8.694 -3.593 1.00 91.44 137 VAL A N 1
ATOM 1039 C CA . VAL A 1 137 ? -13.507 -7.336 -3.864 1.00 91.44 137 VAL A CA 1
ATOM 1040 C C . VAL A 1 137 ? -12.445 -6.503 -4.583 1.00 91.44 137 VAL A C 1
ATOM 1042 O O . VAL A 1 137 ? -12.757 -5.852 -5.582 1.00 91.44 137 VAL A O 1
ATOM 1045 N N . ALA A 1 138 ? -11.186 -6.568 -4.140 1.00 90.50 138 ALA A N 1
ATOM 1046 C CA . ALA A 1 138 ? -10.079 -5.888 -4.807 1.00 90.50 138 ALA A CA 1
ATOM 1047 C C . ALA A 1 138 ? -9.906 -6.359 -6.264 1.00 90.50 138 ALA A C 1
ATOM 1049 O O . ALA A 1 138 ? -9.786 -5.530 -7.168 1.00 90.50 138 ALA A O 1
ATOM 1050 N N . GLY A 1 139 ? -9.960 -7.673 -6.509 1.00 92.06 139 GLY A N 1
ATOM 1051 C CA . GLY A 1 139 ? -9.870 -8.251 -7.851 1.00 92.06 139 GLY A CA 1
ATOM 1052 C C . GLY A 1 139 ? -11.014 -7.815 -8.770 1.00 92.06 139 GLY A C 1
ATOM 1053 O O . GLY A 1 139 ? -10.772 -7.413 -9.908 1.00 92.06 139 GLY A O 1
ATOM 1054 N N . VAL A 1 140 ? -12.254 -7.824 -8.274 1.00 93.25 140 VAL A N 1
ATOM 1055 C CA . VAL A 1 140 ? -13.431 -7.387 -9.044 1.00 93.25 140 VAL A CA 1
ATOM 1056 C C . VAL A 1 140 ? -13.348 -5.900 -9.394 1.00 93.25 140 VAL A C 1
ATOM 1058 O O . VAL A 1 140 ? -13.605 -5.534 -10.539 1.00 93.25 140 VAL A O 1
ATOM 1061 N N . LEU A 1 141 ? -12.950 -5.041 -8.451 1.00 90.38 141 LEU A N 1
ATOM 1062 C CA . LEU A 1 141 ? -12.793 -3.603 -8.704 1.00 90.38 141 LEU A CA 1
ATOM 1063 C C . LEU A 1 141 ? -11.703 -3.317 -9.742 1.00 90.38 141 LEU A C 1
ATOM 1065 O O . LEU A 1 141 ? -11.885 -2.461 -10.612 1.00 90.38 141 LEU A O 1
ATOM 1069 N N . LEU A 1 142 ? -10.601 -4.066 -9.680 1.00 91.00 142 LEU A N 1
ATOM 1070 C CA . LEU A 1 142 ? -9.504 -3.940 -10.631 1.00 91.00 142 LEU A CA 1
ATOM 1071 C C . LEU A 1 142 ? -9.934 -4.368 -12.043 1.00 91.00 142 LEU A C 1
ATOM 1073 O O . LEU A 1 142 ? -9.592 -3.689 -13.009 1.00 91.00 142 LEU A O 1
ATOM 1077 N N . LEU A 1 143 ? -10.739 -5.426 -12.172 1.00 92.56 143 LEU A N 1
ATOM 1078 C CA . LEU A 1 143 ? -11.308 -5.846 -13.459 1.00 92.56 143 LEU A CA 1
ATOM 1079 C C . LEU A 1 143 ? -12.379 -4.879 -13.990 1.00 92.56 143 LEU A C 1
ATOM 1081 O O . LEU A 1 143 ? -12.486 -4.702 -15.201 1.00 92.56 143 LEU A O 1
ATOM 1085 N N . ALA A 1 144 ? -13.170 -4.258 -13.111 1.00 90.50 144 ALA A N 1
ATOM 1086 C CA . ALA A 1 144 ? -14.289 -3.402 -13.504 1.00 90.50 144 ALA A CA 1
ATOM 1087 C C . ALA A 1 144 ? -13.855 -2.016 -14.009 1.00 90.50 144 ALA A C 1
ATOM 1089 O O . ALA A 1 144 ? -14.443 -1.494 -14.954 1.00 90.50 144 ALA A O 1
ATOM 1090 N N . GLY A 1 145 ? -12.851 -1.401 -13.381 1.00 83.62 145 GLY A N 1
ATOM 1091 C CA . GLY A 1 145 ? -12.432 -0.039 -13.734 1.00 83.62 145 GLY A CA 1
ATOM 1092 C C . GLY A 1 145 ? -10.979 0.282 -13.405 1.00 83.62 145 GLY A C 1
ATOM 1093 O O . GLY A 1 145 ? -10.612 1.456 -13.309 1.00 83.62 145 GLY A O 1
ATOM 1094 N N . GLY A 1 146 ? -10.151 -0.749 -13.219 1.00 88.56 146 GLY A N 1
ATOM 1095 C CA . GLY A 1 146 ? -8.720 -0.603 -12.987 1.00 88.56 146 GLY A CA 1
ATOM 1096 C C . GLY A 1 146 ? -8.382 0.154 -11.703 1.00 88.56 146 GLY A C 1
ATOM 1097 O O . GLY A 1 146 ? -9.117 0.145 -10.713 1.00 88.56 146 GLY A O 1
ATOM 1098 N N . LEU A 1 147 ? -7.235 0.832 -11.727 1.00 87.56 147 LEU A N 1
ATOM 1099 C CA . LEU A 1 147 ? -6.689 1.539 -10.568 1.00 87.56 147 LEU A CA 1
ATOM 1100 C C . LEU A 1 147 ? -7.567 2.720 -10.118 1.00 87.56 147 LEU A C 1
ATOM 1102 O O . LEU A 1 147 ? -7.724 2.955 -8.921 1.00 87.56 147 LEU A O 1
ATOM 1106 N N . THR A 1 148 ? -8.189 3.431 -11.061 1.00 88.50 148 THR A N 1
ATOM 1107 C CA . THR A 1 148 ? -9.053 4.583 -10.763 1.00 88.50 148 THR A CA 1
ATOM 1108 C C . THR A 1 148 ? -10.315 4.174 -10.002 1.00 88.50 148 THR A C 1
ATOM 1110 O O . THR A 1 148 ? -10.738 4.879 -9.080 1.00 88.50 148 THR A O 1
ATOM 1113 N N . ALA A 1 149 ? -10.905 3.022 -10.340 1.00 89.50 149 ALA A N 1
ATOM 1114 C CA . ALA A 1 149 ? -12.048 2.486 -9.605 1.00 89.50 149 ALA A CA 1
ATOM 1115 C C . ALA A 1 149 ? -11.667 2.099 -8.170 1.00 89.50 149 ALA A C 1
ATOM 1117 O O . ALA A 1 149 ? -12.374 2.470 -7.233 1.00 89.50 149 ALA A O 1
ATOM 1118 N N . LEU A 1 150 ? -10.519 1.436 -7.987 1.00 90.00 150 LEU A N 1
ATOM 1119 C CA . LEU A 1 150 ? -10.006 1.074 -6.662 1.00 90.00 150 LEU A CA 1
ATOM 1120 C C . LEU A 1 150 ? -9.765 2.314 -5.781 1.00 90.00 150 LEU A C 1
ATOM 1122 O O . LEU A 1 150 ? -10.139 2.331 -4.609 1.00 90.00 150 LEU A O 1
ATOM 1126 N N . GLN A 1 151 ? -9.191 3.375 -6.354 1.00 90.81 151 GLN A N 1
ATOM 1127 C CA . GLN A 1 151 ? -8.942 4.637 -5.656 1.00 90.81 151 GLN A CA 1
ATOM 1128 C C . GLN A 1 151 ? -10.239 5.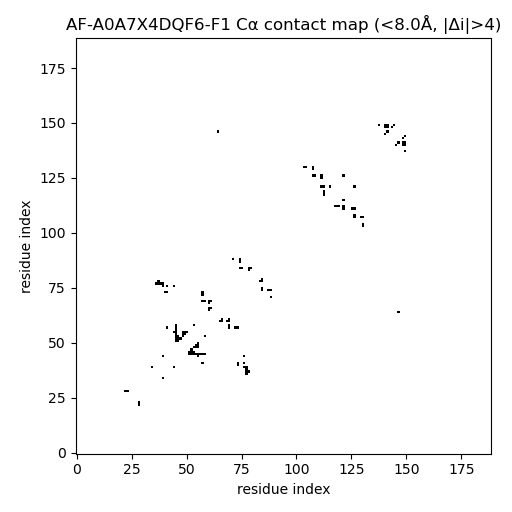365 -5.282 1.00 90.81 151 GLN A C 1
ATOM 1130 O O . GLN A 1 151 ? -10.367 5.904 -4.186 1.00 90.81 151 GLN A O 1
ATOM 1135 N N . THR A 1 152 ? -11.221 5.379 -6.181 1.00 92.44 152 THR A N 1
ATOM 1136 C CA . THR A 1 152 ? -12.506 6.033 -5.904 1.00 92.44 152 THR A CA 1
ATOM 1137 C C . THR A 1 152 ? -13.270 5.278 -4.818 1.00 92.44 152 THR A C 1
ATOM 1139 O O . THR A 1 152 ? -13.821 5.899 -3.910 1.00 92.44 152 THR A O 1
ATOM 1142 N N . ALA A 1 153 ? -13.247 3.942 -4.861 1.00 92.44 153 ALA A N 1
ATOM 1143 C CA . ALA A 1 153 ? -13.842 3.095 -3.832 1.00 92.44 153 ALA A CA 1
ATOM 1144 C C . ALA A 1 153 ? -13.194 3.320 -2.455 1.00 92.44 153 ALA A C 1
ATOM 1146 O O . ALA A 1 153 ? -13.911 3.438 -1.461 1.00 92.44 153 ALA A O 1
ATOM 1147 N N . SER A 1 154 ? -11.862 3.444 -2.383 1.00 92.25 154 SER A N 1
ATOM 1148 C CA . SER A 1 154 ? -11.170 3.696 -1.113 1.00 92.25 154 SER A CA 1
ATOM 1149 C C . SER A 1 154 ? -11.470 5.087 -0.544 1.00 92.25 154 SER A C 1
ATOM 1151 O O . SER A 1 154 ? -11.723 5.204 0.654 1.00 92.25 154 SER A O 1
ATOM 1153 N N . ILE A 1 155 ? -11.536 6.127 -1.386 1.00 93.81 155 ILE A N 1
ATOM 1154 C CA . ILE A 1 155 ? -11.931 7.482 -0.960 1.00 93.81 155 ILE A CA 1
ATOM 1155 C C . ILE A 1 155 ? -13.375 7.482 -0.443 1.00 93.81 155 ILE A C 1
ATOM 1157 O O . ILE A 1 155 ? -13.653 8.042 0.620 1.00 93.81 155 ILE A O 1
ATOM 1161 N N . ALA A 1 156 ? -14.288 6.823 -1.161 1.00 94.69 156 ALA A N 1
ATOM 1162 C CA . ALA A 1 156 ? -15.688 6.718 -0.762 1.00 94.69 156 ALA A CA 1
ATOM 1163 C C . ALA A 1 156 ? -15.857 5.975 0.576 1.00 94.69 156 ALA A C 1
ATOM 1165 O O . ALA A 1 156 ? -16.654 6.401 1.410 1.00 94.69 156 ALA A O 1
ATOM 1166 N N . ALA A 1 157 ? -15.083 4.908 0.809 1.00 92.19 157 ALA A N 1
ATOM 1167 C CA . ALA A 1 157 ? -15.094 4.15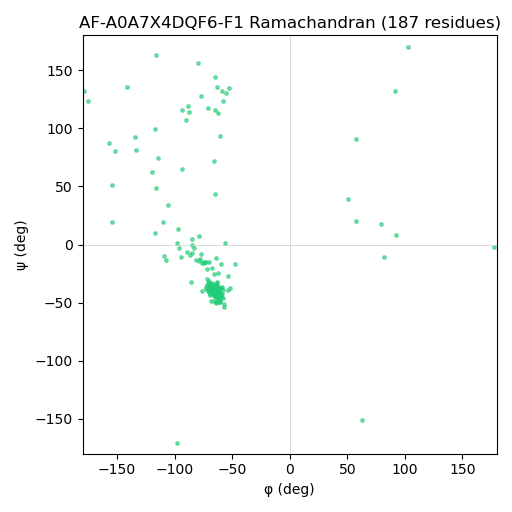8 2.066 1.00 92.19 157 ALA A CA 1
ATOM 1168 C C . ALA A 1 157 ? -14.442 4.925 3.235 1.00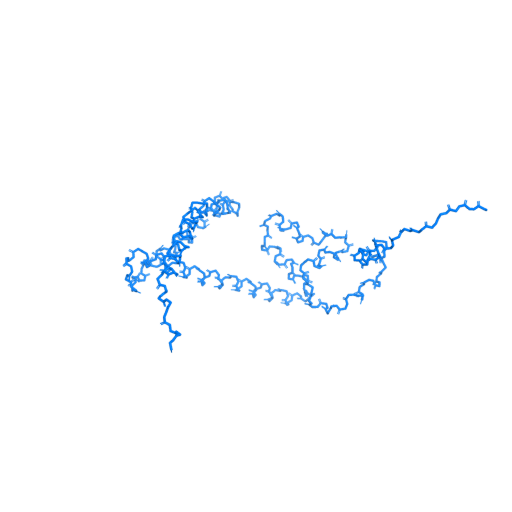 92.19 157 ALA A C 1
ATOM 1170 O O . ALA A 1 157 ? -14.899 4.821 4.374 1.00 92.19 157 ALA A O 1
ATOM 1171 N N . ALA A 1 158 ? -13.400 5.722 2.971 1.00 93.62 158 ALA A N 1
ATOM 1172 C CA . ALA A 1 158 ? -12.688 6.485 3.998 1.00 93.62 158 ALA A CA 1
ATOM 1173 C C . ALA A 1 158 ? -13.514 7.654 4.562 1.00 93.62 158 ALA A C 1
ATOM 1175 O O . ALA A 1 158 ? -13.401 7.980 5.746 1.00 93.62 158 ALA A O 1
ATOM 1176 N N . LEU A 1 159 ? -14.363 8.275 3.739 1.00 95.69 159 LEU A N 1
ATOM 1177 C CA . LEU A 1 159 ? -15.147 9.451 4.123 1.00 95.69 159 LEU A CA 1
ATOM 1178 C C . LEU A 1 159 ? -16.049 9.229 5.361 1.00 95.69 159 LEU A C 1
ATOM 1180 O O . LEU A 1 159 ? -15.903 9.985 6.322 1.00 95.69 159 LEU A O 1
ATOM 1184 N N . PRO A 1 160 ? -16.927 8.209 5.433 1.00 94.94 160 PRO A N 1
ATOM 1185 C CA . PRO A 1 160 ? -17.756 7.981 6.622 1.00 94.94 160 PRO A CA 1
ATOM 1186 C C . PRO A 1 160 ? -16.935 7.582 7.857 1.00 94.94 160 PRO A C 1
ATOM 1188 O O . PRO A 1 160 ? -17.237 8.026 8.965 1.00 94.94 160 PRO A O 1
ATOM 1191 N N . ILE A 1 161 ? -15.863 6.801 7.682 1.00 94.19 161 ILE A N 1
ATOM 1192 C CA . ILE A 1 161 ? -14.978 6.397 8.787 1.00 94.19 161 ILE A CA 1
ATOM 1193 C C . ILE A 1 161 ? -14.271 7.621 9.385 1.00 94.19 161 ILE A C 1
ATOM 1195 O O . ILE A 1 161 ? -14.127 7.713 10.604 1.00 94.19 161 ILE A O 1
ATOM 1199 N N . SER A 1 162 ? -13.895 8.600 8.555 1.00 95.62 162 SER A N 1
ATOM 1200 C CA . SER A 1 162 ? -13.266 9.839 9.026 1.00 95.62 162 SER A CA 1
ATOM 1201 C C . SER A 1 162 ? -14.166 10.632 9.982 1.00 95.62 162 SER A C 1
ATOM 1203 O O . SER A 1 162 ? -13.690 11.137 10.997 1.00 95.62 162 SER A O 1
ATOM 1205 N N . VAL A 1 163 ? -15.479 10.666 9.729 1.00 96.50 163 VAL A N 1
ATOM 1206 C CA . VAL A 1 163 ? -16.456 11.331 10.606 1.00 96.50 163 VAL A CA 1
ATOM 1207 C C . VAL A 1 163 ? -16.525 10.632 11.965 1.00 96.50 163 VAL A C 1
ATOM 1209 O O . VAL A 1 163 ? -16.498 11.291 13.004 1.00 96.50 163 VAL A O 1
ATOM 1212 N N . ILE A 1 164 ? -16.550 9.297 11.976 1.00 95.94 164 ILE A N 1
ATOM 1213 C CA . ILE A 1 164 ? -16.557 8.505 13.216 1.00 95.94 164 ILE A CA 1
ATOM 1214 C C . ILE A 1 164 ? -15.263 8.733 14.010 1.00 95.94 164 ILE A C 1
ATOM 1216 O O . ILE A 1 164 ? -15.316 8.941 15.222 1.00 95.94 164 ILE A O 1
ATOM 1220 N N . MET A 1 165 ? -14.110 8.772 13.335 1.00 94.75 165 MET A N 1
ATOM 1221 C CA . MET A 1 165 ? -12.813 9.052 13.963 1.00 94.75 165 MET A CA 1
ATOM 1222 C C . MET A 1 165 ? -12.767 10.431 14.639 1.00 94.75 165 MET A C 1
ATOM 1224 O O . MET A 1 165 ? -12.197 10.563 15.726 1.00 94.75 165 MET A O 1
ATOM 1228 N N . LEU A 1 166 ? -13.401 11.453 14.053 1.00 95.69 166 LEU A N 1
ATOM 1229 C CA . LEU A 1 166 ? -13.518 12.772 14.685 1.00 95.69 166 LEU A CA 1
ATOM 1230 C C . LEU A 1 166 ? -14.332 12.711 15.985 1.00 95.69 166 LEU A C 1
ATOM 1232 O O . LEU A 1 166 ? -13.909 13.271 16.998 1.00 95.69 166 LEU A O 1
ATOM 1236 N N . PHE A 1 167 ? -15.455 11.986 15.991 1.00 96.50 167 PHE A N 1
ATOM 1237 C CA . PHE A 1 167 ? -16.251 11.791 17.207 1.00 96.50 167 PHE A CA 1
ATOM 1238 C C . PHE A 1 167 ? -15.496 10.996 18.278 1.00 96.50 167 PHE A C 1
ATOM 1240 O O . PHE A 1 167 ? -15.545 11.365 19.452 1.00 96.50 167 PHE A O 1
ATOM 1247 N N . MET A 1 168 ? -14.753 9.955 17.891 1.00 95.25 168 MET A N 1
ATOM 1248 C CA . MET A 1 168 ? -13.908 9.190 18.815 1.00 95.25 168 MET A CA 1
ATOM 1249 C C . MET A 1 168 ? -12.806 10.057 19.429 1.00 95.25 168 MET A C 1
ATOM 1251 O O . MET A 1 168 ? -12.589 10.005 20.638 1.00 95.25 168 MET A O 1
ATOM 1255 N N . THR A 1 169 ? -12.158 10.903 18.625 1.00 95.69 169 THR A N 1
ATOM 1256 C CA . THR A 1 169 ? -11.123 11.833 19.103 1.00 95.69 169 THR A CA 1
ATOM 1257 C C . THR A 1 169 ? -11.710 12.843 20.087 1.00 95.69 169 THR A C 1
ATOM 1259 O O . THR A 1 169 ? -11.128 13.086 21.142 1.00 95.69 169 THR A O 1
ATOM 1262 N N . TYR A 1 170 ? -12.895 13.388 19.797 1.00 96.00 170 TYR A N 1
ATOM 1263 C CA . TYR A 1 170 ? -13.602 14.273 20.724 1.00 96.00 170 TYR A CA 1
ATOM 1264 C C . TYR A 1 170 ? -13.976 13.564 22.037 1.00 96.00 170 TYR A C 1
ATOM 1266 O O . TYR A 1 170 ? -13.762 14.118 23.116 1.00 96.00 170 TYR A O 1
ATOM 1274 N N . GLY A 1 171 ? -14.479 12.327 21.964 1.00 93.69 171 GLY A N 1
ATOM 1275 C CA . GLY A 1 171 ? -14.791 11.511 23.140 1.00 93.69 171 GLY A CA 1
ATOM 1276 C C . GLY A 1 171 ? -13.560 11.218 24.001 1.00 93.69 171 GLY A C 1
ATOM 1277 O O . GLY A 1 171 ? -13.623 11.354 25.221 1.00 93.69 171 GLY A O 1
ATOM 1278 N N . LEU A 1 172 ? -12.424 10.908 23.369 1.00 93.12 172 LEU A N 1
ATOM 1279 C CA . LEU A 1 172 ? -11.151 10.695 24.058 1.00 93.12 172 LEU A CA 1
ATOM 1280 C C . LEU A 1 172 ? -10.661 11.974 24.752 1.00 93.12 172 LEU A C 1
ATOM 1282 O O . LEU A 1 172 ? -10.273 11.925 25.916 1.00 93.12 172 LEU A O 1
ATOM 1286 N N . LEU A 1 173 ? -10.721 13.127 24.076 1.00 93.75 173 LEU A N 1
ATOM 1287 C CA . LEU A 1 173 ? -10.336 14.418 24.661 1.00 93.75 173 LEU A CA 1
ATOM 1288 C C . LEU A 1 173 ? -11.224 14.805 25.849 1.00 93.75 173 LEU A C 1
ATOM 1290 O O . LEU A 1 173 ? -10.724 15.326 26.850 1.00 93.75 173 LEU A O 1
ATOM 1294 N N . LYS A 1 174 ? -12.530 14.533 25.754 1.00 91.44 174 LYS A N 1
ATOM 1295 C CA . LYS A 1 174 ? -13.471 14.738 26.857 1.00 91.44 174 LYS A CA 1
ATOM 1296 C C . LYS A 1 174 ? -13.139 13.832 28.045 1.00 91.44 174 LYS A C 1
ATOM 1298 O O . LYS A 1 174 ? -12.978 14.347 29.146 1.00 91.44 174 LYS A O 1
ATOM 1303 N N . SER A 1 175 ? -12.953 12.532 27.809 1.00 91.19 175 SER A N 1
ATOM 1304 C CA . SER A 1 175 ? -12.591 11.562 28.853 1.00 91.19 175 SER A CA 1
ATOM 1305 C C . SER A 1 175 ? -11.276 11.934 29.545 1.00 91.19 175 SER A C 1
ATOM 1307 O O . SER A 1 175 ? -11.196 11.906 30.767 1.00 91.19 175 SER A O 1
ATOM 1309 N N . LEU A 1 176 ? -10.258 12.355 28.785 1.00 89.62 176 LEU A N 1
ATOM 1310 C CA . LEU A 1 176 ? -8.982 12.813 29.345 1.00 89.62 176 LEU A CA 1
ATOM 1311 C C . LEU A 1 176 ? -9.117 14.125 30.134 1.00 89.62 176 LEU A C 1
ATOM 1313 O O . LEU A 1 176 ? -8.398 14.336 31.108 1.00 89.62 176 LEU A O 1
ATOM 1317 N N . SER A 1 177 ? -10.013 15.028 29.731 1.00 87.94 177 SER A N 1
ATOM 1318 C CA . SER A 1 177 ? -10.270 16.269 30.482 1.00 87.94 177 SER A CA 1
ATOM 1319 C C . SER A 1 177 ? -10.990 15.995 31.805 1.00 87.94 177 SER A C 1
ATOM 1321 O O . SER A 1 177 ? -10.705 16.654 32.803 1.00 87.94 177 SER A O 1
ATOM 1323 N N . GLU A 1 178 ? -11.885 15.008 31.820 1.00 86.31 178 GLU A N 1
ATOM 1324 C CA . GLU A 1 178 ? -12.585 14.540 33.021 1.00 86.31 178 GLU A CA 1
ATOM 1325 C C . GLU A 1 178 ? -11.631 13.811 33.989 1.00 86.31 178 GLU A C 1
ATOM 1327 O O . GLU A 1 178 ? -11.683 14.071 35.191 1.00 86.31 178 GLU A O 1
ATOM 1332 N N . ASP A 1 179 ? -10.685 13.010 33.484 1.00 83.00 179 ASP A N 1
ATOM 1333 C CA . ASP A 1 179 ? -9.644 12.367 34.308 1.00 83.00 179 ASP A CA 1
ATOM 1334 C C . ASP A 1 179 ? -8.661 13.378 34.927 1.00 83.00 179 ASP A C 1
ATOM 1336 O O . ASP A 1 179 ? -8.304 13.263 36.101 1.00 83.00 179 ASP A O 1
ATOM 1340 N N . ASN A 1 180 ? -8.259 14.421 34.190 1.00 62.78 180 ASN A N 1
ATOM 1341 C CA . ASN A 1 180 ? -7.392 15.481 34.729 1.00 62.78 180 ASN A CA 1
ATOM 1342 C C . ASN A 1 180 ? -8.069 16.306 35.839 1.00 62.78 180 ASN A C 1
ATOM 1344 O O . ASN A 1 180 ? -7.383 16.865 36.696 1.00 62.78 180 ASN A O 1
ATOM 1348 N N . ALA A 1 181 ? -9.404 16.377 35.855 1.00 59.66 181 ALA A N 1
ATOM 1349 C CA . ALA A 1 181 ? -10.155 17.008 36.940 1.00 59.66 181 ALA A CA 1
ATOM 1350 C C . ALA A 1 181 ? -10.184 16.148 38.223 1.00 59.66 181 ALA A C 1
ATOM 1352 O O . ALA A 1 181 ? -10.480 16.668 39.299 1.00 59.66 181 ALA A O 1
ATOM 1353 N N . CYS A 1 182 ? -9.832 14.858 38.128 1.00 54.00 182 CYS A N 1
ATOM 1354 C CA . CYS A 1 182 ? -9.747 13.898 39.229 1.00 54.00 182 CYS A CA 1
ATOM 1355 C C . CYS A 1 182 ? -8.286 13.571 39.616 1.00 54.00 182 CYS A C 1
ATOM 1357 O O . CYS A 1 182 ? -7.972 12.459 40.038 1.00 54.00 182 CYS A O 1
ATOM 1359 N N . VAL A 1 183 ? -7.362 14.532 39.520 1.00 60.06 183 VAL A N 1
ATOM 1360 C CA . VAL A 1 183 ? -6.063 14.428 40.206 1.00 60.06 183 VAL A CA 1
ATOM 1361 C C . VAL A 1 183 ? -6.212 15.068 41.590 1.00 60.06 183 VAL A C 1
ATOM 1363 O O . VAL A 1 183 ? -6.303 16.295 41.675 1.00 60.06 183 VAL A O 1
ATOM 1366 N N . PRO A 1 184 ? -6.248 14.305 42.703 1.00 57.28 184 PRO A N 1
ATOM 1367 C CA . PRO A 1 184 ? -6.190 14.911 44.023 1.00 57.28 184 PRO A CA 1
ATOM 1368 C C . PRO A 1 184 ? -4.848 15.632 44.159 1.00 57.28 184 PRO A C 1
ATOM 1370 O O . PRO A 1 184 ? -3.787 15.008 44.194 1.00 57.28 184 PRO A O 1
ATOM 1373 N N . ALA A 1 185 ? -4.897 16.961 44.248 1.00 59.97 185 ALA A N 1
ATOM 1374 C CA . ALA A 1 185 ? -3.769 17.808 44.606 1.00 59.97 185 ALA A CA 1
ATOM 1375 C C . ALA A 1 185 ? -3.345 17.525 46.060 1.00 59.97 185 ALA A C 1
ATOM 1377 O O . ALA A 1 185 ? -3.630 18.306 46.966 1.00 59.97 185 ALA A O 1
ATOM 1378 N N . LYS A 1 186 ? -2.723 16.370 46.324 1.00 59.31 186 LYS A N 1
ATOM 1379 C CA . LYS A 1 186 ? -2.144 16.056 47.632 1.00 59.31 186 LYS A CA 1
ATOM 1380 C C . LYS A 1 186 ? -1.043 14.997 47.552 1.00 59.31 186 LYS A C 1
ATOM 1382 O O . LYS A 1 186 ? -1.278 13.821 47.792 1.00 59.31 186 LYS A O 1
ATOM 1387 N N . ALA A 1 187 ? 0.178 15.463 47.306 1.00 54.03 187 ALA A N 1
ATOM 1388 C CA . ALA A 1 187 ? 1.406 14.853 47.823 1.00 54.03 187 ALA A CA 1
ATOM 1389 C C . ALA A 1 187 ? 2.520 15.917 47.926 1.00 54.03 187 ALA A C 1
ATOM 1391 O O . ALA A 1 187 ? 3.611 15.759 47.395 1.00 54.03 187 ALA A O 1
ATOM 1392 N N . ALA A 1 188 ? 2.212 17.042 48.571 1.00 51.22 188 ALA A N 1
ATOM 1393 C CA . ALA A 1 188 ? 3.205 17.975 49.095 1.00 51.22 188 ALA A CA 1
ATOM 1394 C C . ALA A 1 188 ? 2.763 18.321 50.521 1.00 51.22 188 ALA A C 1
ATOM 1396 O O . ALA A 1 188 ? 2.035 19.288 50.745 1.00 51.22 188 ALA A O 1
ATOM 1397 N N . ALA A 1 189 ? 3.088 17.427 51.450 1.00 44.53 189 ALA A N 1
ATOM 1398 C CA . ALA A 1 189 ? 2.996 17.618 52.891 1.00 44.53 189 ALA A CA 1
ATOM 1399 C C . ALA A 1 189 ? 4.330 17.174 53.489 1.00 44.53 189 ALA A C 1
ATOM 1401 O O . ALA A 1 189 ? 4.851 16.146 52.995 1.00 44.53 189 ALA A O 1
#

Mean predicted aligned error: 14.41 Å

pLDDT: mean 74.93, std 20.12, range [26.94, 96.5]

Solvent-accessible surface area (backbone atoms only — not comparable to full-atom values): 11398 Å² total; per-residue (Å²): 136,88,86,87,88,89,83,80,97,78,70,89,76,74,66,82,80,60,80,64,80,84,57,70,81,46,82,69,61,73,64,76,62,82,65,63,81,75,75,63,51,63,70,53,49,20,56,67,21,95,82,37,68,67,57,59,49,46,67,56,26,52,74,68,70,35,54,70,60,26,52,48,54,44,43,53,72,44,41,94,48,71,69,58,33,54,51,51,50,51,50,51,50,50,50,52,52,51,53,50,52,57,52,49,53,57,51,36,49,54,55,42,31,63,76,45,79,68,42,92,75,57,60,68,68,58,43,52,54,51,48,51,47,54,53,47,55,53,51,52,35,40,74,73,51,33,71,64,40,46,54,51,51,49,54,61,60,46,53,66,53,51,56,53,51,52,52,50,50,52,51,50,53,50,52,53,52,57,52,65,73,66,60,79,93,75,88,86,128

Secondary structure (DSSP, 8-state):
-----------TTSGGGS--GGGTTSGGGGSSS---TT---HHHHHHT-TT-TT-SSHHHHHHTT-HHHHHHHHHHTT-S-HHHHHHHHHHHHHHHHHHHHHHHHHHHHHHHHHHTTT-S---HHHHHHHHHHHHHHHHHHHHHHHHHHHHHHHHHHHHHHHHHHHHHHHHHHHHHHHHHTT-------